Protein AF-A0A5C7WZA9-F1 (afdb_monomer)

pLDDT: mean 71.04, std 23.4, range [26.59, 94.38]

Structure (mmCIF, N/CA/C/O backbone):
data_AF-A0A5C7WZA9-F1
#
_entry.id   AF-A0A5C7WZA9-F1
#
loop_
_atom_site.group_PDB
_atom_site.id
_atom_site.type_symbol
_atom_site.label_atom_id
_atom_site.label_alt_id
_atom_site.label_comp_id
_atom_site.label_asym_id
_atom_site.label_entity_id
_atom_site.label_seq_id
_atom_site.pdbx_PDB_ins_code
_atom_site.Cartn_x
_atom_site.Cartn_y
_atom_site.Cartn_z
_atom_site.occupancy
_atom_site.B_iso_or_equiv
_atom_site.auth_seq_id
_atom_site.auth_comp_id
_atom_site.auth_asym_id
_atom_site.auth_atom_id
_atom_site.pdbx_PDB_model_num
ATOM 1 N N . MET A 1 1 ? -21.121 -7.955 -29.212 1.00 40.84 1 MET A N 1
ATOM 2 C CA . MET A 1 1 ? -19.806 -7.624 -28.624 1.00 40.84 1 MET A CA 1
ATOM 3 C C . MET A 1 1 ? -20.091 -6.905 -27.319 1.00 40.84 1 MET A C 1
ATOM 5 O O . MET A 1 1 ? -20.457 -5.739 -27.348 1.00 40.84 1 MET A O 1
ATOM 9 N N . SER A 1 2 ? -20.108 -7.642 -26.210 1.00 37.69 2 SER A N 1
ATOM 10 C CA . SER A 1 2 ? -20.515 -7.115 -24.904 1.00 37.69 2 SER A CA 1
ATOM 11 C C . SER A 1 2 ? -19.420 -6.199 -24.361 1.00 37.69 2 SER A C 1
ATOM 13 O O . SER A 1 2 ? -18.301 -6.654 -24.142 1.00 37.69 2 SER A O 1
ATOM 15 N N . GLN A 1 3 ? -19.733 -4.911 -24.207 1.00 39.16 3 GLN A N 1
ATOM 16 C CA . GLN A 1 3 ? -18.869 -3.934 -23.548 1.00 39.16 3 GLN A CA 1
ATOM 17 C C . GLN A 1 3 ? -18.838 -4.243 -22.050 1.00 39.16 3 GLN A C 1
ATOM 19 O O . GLN A 1 3 ? -19.883 -4.325 -21.405 1.00 39.16 3 GLN A O 1
ATOM 24 N N . THR A 1 4 ? -17.642 -4.463 -21.514 1.00 40.88 4 THR A N 1
ATOM 25 C CA . THR A 1 4 ? -17.411 -4.586 -20.075 1.00 40.88 4 THR A CA 1
ATOM 26 C C . THR A 1 4 ? -17.524 -3.194 -19.462 1.00 40.88 4 THR A C 1
ATOM 28 O O . THR A 1 4 ? -16.749 -2.309 -19.811 1.00 40.88 4 THR A O 1
ATOM 31 N N . ASP A 1 5 ? -18.513 -3.011 -18.592 1.00 38.75 5 ASP A N 1
ATOM 32 C CA . ASP A 1 5 ? -18.742 -1.791 -17.817 1.00 38.75 5 ASP A CA 1
ATOM 33 C C . ASP A 1 5 ? -17.522 -1.487 -16.918 1.00 38.75 5 ASP A C 1
ATOM 35 O O . ASP A 1 5 ? -17.193 -2.323 -16.066 1.00 38.75 5 ASP A O 1
ATOM 39 N N . PRO A 1 6 ? -16.823 -0.349 -17.110 1.00 46.84 6 PRO A N 1
ATOM 40 C CA . PRO A 1 6 ? -15.656 0.019 -16.309 1.00 46.84 6 PRO A CA 1
ATOM 41 C C . PRO A 1 6 ? -16.005 0.346 -14.850 1.00 46.84 6 PRO A C 1
ATOM 43 O O . PRO A 1 6 ? -15.105 0.330 -14.014 1.00 46.84 6 PRO A O 1
ATOM 46 N N . ASP A 1 7 ? -17.282 0.593 -14.539 1.00 37.50 7 ASP A N 1
ATOM 47 C CA . ASP A 1 7 ? -17.762 0.950 -13.198 1.00 37.50 7 ASP A CA 1
ATOM 48 C C . ASP A 1 7 ? -18.305 -0.266 -12.424 1.00 37.50 7 ASP A C 1
ATOM 50 O O . ASP A 1 7 ? -18.756 -0.169 -11.281 1.00 37.50 7 ASP A O 1
ATOM 54 N N . ARG A 1 8 ? -18.253 -1.467 -13.024 1.00 43.00 8 ARG A N 1
ATOM 55 C CA . ARG A 1 8 ? -18.648 -2.689 -12.323 1.00 43.00 8 ARG A CA 1
ATOM 56 C C . ARG A 1 8 ? -17.628 -2.974 -11.214 1.00 43.00 8 ARG A C 1
ATOM 58 O O . ARG A 1 8 ? -16.478 -3.293 -11.535 1.00 43.00 8 ARG A O 1
ATOM 65 N N . PRO A 1 9 ? -18.025 -2.956 -9.924 1.00 41.62 9 PRO A N 1
ATOM 66 C CA . PRO A 1 9 ? -17.115 -3.284 -8.839 1.00 41.62 9 PRO A CA 1
ATOM 67 C C . PRO A 1 9 ? -16.553 -4.682 -9.083 1.00 41.62 9 PRO A C 1
ATOM 69 O O . PRO A 1 9 ? -17.298 -5.653 -9.275 1.00 41.62 9 PRO A O 1
ATOM 72 N N . ARG A 1 10 ? -15.220 -4.760 -9.146 1.00 54.34 10 ARG A N 1
ATOM 73 C CA . ARG A 1 10 ? -14.502 -6.011 -9.392 1.00 54.34 10 ARG A CA 1
ATOM 74 C C . ARG A 1 10 ? -14.927 -7.046 -8.354 1.00 54.34 10 ARG A C 1
ATOM 76 O O . ARG A 1 10 ? -15.149 -6.677 -7.197 1.00 54.34 10 ARG A O 1
ATOM 83 N N . PRO A 1 11 ? -15.031 -8.335 -8.724 1.00 40.81 11 PRO A N 1
ATOM 84 C CA . PRO A 1 11 ? -15.245 -9.378 -7.739 1.00 40.81 11 PRO A CA 1
ATOM 85 C C . PRO A 1 11 ? -14.040 -9.377 -6.799 1.00 40.81 11 PRO A C 1
ATOM 87 O O . PRO A 1 11 ? -12.969 -9.861 -7.150 1.00 40.81 11 PRO A O 1
ATOM 90 N N . ARG A 1 12 ? -14.212 -8.777 -5.618 1.00 51.59 12 ARG A N 1
ATOM 91 C CA . ARG A 1 12 ? -13.231 -8.838 -4.541 1.00 51.59 12 ARG A CA 1
ATOM 92 C C . ARG A 1 12 ? -13.027 -10.320 -4.261 1.00 51.59 12 ARG A C 1
ATOM 94 O O . ARG A 1 12 ? -14.002 -11.000 -3.923 1.00 51.59 12 ARG A O 1
ATOM 101 N N . THR A 1 13 ? -11.801 -10.823 -4.409 1.00 50.38 13 THR A N 1
ATOM 102 C CA . THR A 1 13 ? -11.386 -12.058 -3.733 1.00 50.38 13 THR A CA 1
ATOM 103 C C . THR A 1 13 ? -11.966 -11.959 -2.332 1.00 50.38 13 THR A C 1
ATOM 105 O O . THR A 1 13 ? -11.737 -10.945 -1.676 1.00 50.38 13 THR A O 1
ATOM 108 N N . GLN A 1 14 ? -12.856 -12.885 -1.951 1.00 51.84 14 GLN A N 1
ATOM 109 C CA . GLN A 1 14 ? -13.650 -12.774 -0.724 1.00 51.84 14 GLN A CA 1
ATOM 110 C C . GLN A 1 14 ? -12.713 -12.802 0.480 1.00 51.84 14 GLN A C 1
ATOM 112 O O . GLN A 1 14 ? -12.472 -13.837 1.095 1.00 51.84 14 GLN A O 1
ATOM 117 N N . LEU A 1 15 ? -12.177 -11.636 0.804 1.00 60.56 15 LEU A N 1
ATOM 118 C CA . LEU A 1 15 ? -11.282 -11.436 1.903 1.00 60.56 15 LEU A CA 1
ATOM 119 C C . LEU A 1 15 ? -12.131 -11.551 3.160 1.00 60.56 15 LEU A C 1
ATOM 121 O O . LEU A 1 15 ? -12.977 -10.696 3.449 1.00 60.56 15 LEU A O 1
ATOM 125 N N . ARG A 1 16 ? -11.959 -12.649 3.894 1.00 67.25 16 ARG A N 1
ATOM 126 C CA . ARG A 1 16 ? -12.575 -12.807 5.210 1.00 67.25 16 ARG A CA 1
ATOM 127 C C . ARG A 1 16 ? -11.756 -11.974 6.190 1.00 67.25 16 ARG A C 1
ATOM 129 O O . ARG A 1 16 ? -10.881 -12.485 6.875 1.00 67.25 16 ARG A O 1
ATOM 136 N N . LEU A 1 17 ? -12.032 -10.675 6.202 1.00 82.81 17 LEU A N 1
ATOM 137 C CA . LEU A 1 17 ? -11.668 -9.796 7.301 1.00 82.81 17 LEU A CA 1
ATOM 138 C C . LEU A 1 17 ? -12.828 -9.804 8.287 1.00 82.81 17 LEU A C 1
ATOM 140 O O . LEU A 1 17 ? -13.957 -9.490 7.897 1.00 82.81 17 LEU A O 1
ATOM 144 N N . HIS A 1 18 ? -12.592 -10.094 9.557 1.00 84.06 18 HIS A N 1
ATOM 145 C CA . HIS A 1 18 ? -13.579 -9.860 10.614 1.00 84.06 18 HIS A CA 1
ATOM 146 C C . HIS A 1 18 ? -12.893 -9.461 11.914 1.00 84.06 18 HIS A C 1
ATOM 148 O O . HIS A 1 18 ? -11.730 -9.779 12.143 1.00 84.06 18 HIS A O 1
ATOM 154 N N . ALA A 1 19 ? -13.620 -8.698 12.726 1.00 89.12 19 ALA A N 1
ATOM 155 C CA . ALA A 1 19 ? -13.122 -8.178 13.986 1.00 89.12 19 ALA A CA 1
ATOM 156 C C . ALA A 1 19 ? -13.607 -9.056 15.143 1.00 89.12 19 ALA A C 1
ATOM 158 O O . ALA A 1 19 ? -14.789 -9.386 15.231 1.00 89.12 19 ALA A O 1
ATOM 159 N N . GLU A 1 20 ? -12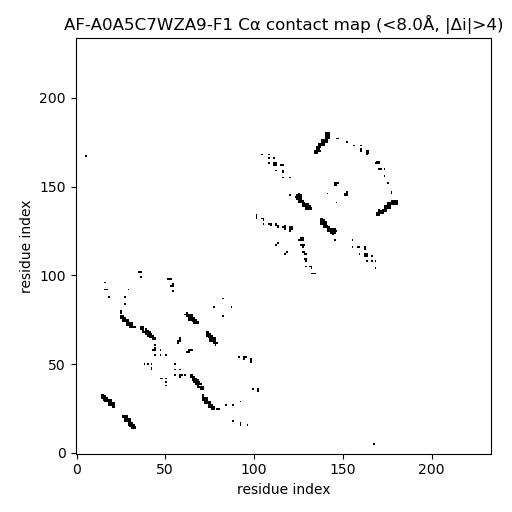.699 -9.393 16.045 1.00 91.69 20 GLU A N 1
ATOM 160 C CA . GLU A 1 20 ? -12.932 -10.182 17.243 1.00 91.69 20 GLU A CA 1
ATOM 161 C C . GLU A 1 20 ? -12.465 -9.389 18.466 1.00 91.69 20 GLU A C 1
ATOM 163 O O . GLU A 1 20 ? -11.425 -8.722 18.450 1.00 91.69 20 GLU A O 1
ATOM 168 N N . ARG A 1 21 ? -13.242 -9.451 19.551 1.00 90.12 21 ARG A N 1
ATOM 169 C CA . ARG A 1 21 ? -12.827 -8.866 20.831 1.00 90.12 21 ARG A CA 1
ATOM 170 C C . ARG A 1 21 ? -11.676 -9.682 21.407 1.00 90.12 21 ARG A C 1
ATOM 172 O O . ARG A 1 21 ? -11.633 -10.900 21.243 1.00 90.12 21 ARG A O 1
ATOM 179 N N . THR A 1 22 ? -10.777 -9.007 22.111 1.00 90.50 22 THR A N 1
ATOM 180 C CA . THR A 1 22 ? -9.721 -9.659 22.888 1.00 90.50 22 THR A CA 1
ATOM 181 C C . THR A 1 22 ? -10.049 -9.610 24.383 1.00 90.50 22 THR A C 1
ATOM 183 O O . THR A 1 22 ? -11.075 -9.054 24.778 1.00 90.50 22 THR A O 1
ATOM 186 N N . ALA A 1 23 ? -9.201 -10.223 25.216 1.00 89.06 23 ALA A N 1
ATOM 187 C CA . ALA A 1 23 ? -9.315 -10.125 26.673 1.00 89.06 23 ALA A CA 1
ATOM 188 C C . ALA A 1 23 ? -9.047 -8.696 27.184 1.00 89.06 23 ALA A C 1
ATOM 190 O O . ALA A 1 23 ? -9.579 -8.306 28.221 1.00 89.06 23 ALA A O 1
ATOM 191 N N . ASP A 1 24 ? -8.250 -7.921 26.446 1.00 88.06 24 ASP A N 1
ATOM 192 C CA . ASP A 1 24 ? -8.018 -6.506 26.704 1.00 88.06 24 ASP A CA 1
ATOM 193 C C . ASP A 1 24 ? -9.120 -5.666 26.022 1.00 88.06 24 ASP A C 1
ATOM 195 O O . ASP A 1 24 ? -9.241 -5.690 24.792 1.00 88.06 24 ASP A O 1
ATOM 199 N N . PRO A 1 25 ? -9.938 -4.907 26.776 1.00 86.44 25 PRO A N 1
ATOM 200 C CA . PRO A 1 25 ? -11.000 -4.083 26.200 1.00 86.44 25 PRO A CA 1
ATOM 201 C C . PRO A 1 25 ? -10.481 -2.958 25.293 1.00 86.44 25 PRO A C 1
ATOM 203 O O . PRO A 1 25 ? -11.234 -2.466 24.446 1.00 86.44 25 PRO A O 1
ATOM 206 N N . ASP A 1 26 ? -9.216 -2.557 25.438 1.00 89.88 26 ASP A N 1
ATOM 207 C CA . ASP A 1 26 ? -8.581 -1.539 24.603 1.00 89.88 26 ASP A CA 1
ATOM 208 C C . ASP A 1 26 ? -7.972 -2.110 23.319 1.00 89.88 26 ASP A C 1
ATOM 210 O O . ASP A 1 26 ? -7.527 -1.341 22.468 1.00 89.88 26 ASP A O 1
ATOM 214 N N . THR A 1 27 ? -8.041 -3.428 23.114 1.00 91.62 27 THR A N 1
ATOM 215 C CA . THR A 1 27 ? -7.469 -4.102 21.948 1.00 91.62 27 THR A CA 1
ATOM 216 C C . THR A 1 27 ? -8.520 -4.912 21.186 1.00 91.62 27 THR A C 1
ATOM 218 O O . THR A 1 27 ? -9.253 -5.730 21.750 1.00 91.62 27 THR A O 1
ATOM 221 N N . ILE A 1 28 ? -8.568 -4.723 19.867 1.00 92.69 28 ILE A N 1
ATOM 222 C CA . ILE A 1 28 ? -9.369 -5.537 18.949 1.00 92.69 28 ILE A CA 1
ATOM 223 C C . ILE A 1 28 ? -8.451 -6.342 18.033 1.00 92.69 28 ILE A C 1
ATOM 225 O O . ILE A 1 28 ? -7.379 -5.878 17.641 1.00 92.69 28 ILE A O 1
ATOM 229 N N . ARG A 1 29 ? -8.881 -7.550 17.672 1.00 92.25 29 ARG A N 1
ATOM 230 C CA . ARG A 1 29 ? -8.170 -8.410 16.729 1.00 92.25 29 ARG A CA 1
ATOM 231 C C . ARG A 1 29 ? -8.928 -8.462 15.414 1.00 92.25 29 ARG A C 1
ATOM 233 O O . ARG A 1 29 ? -10.110 -8.776 15.395 1.00 92.25 29 ARG A O 1
ATOM 240 N N . PHE A 1 30 ? -8.241 -8.202 14.318 1.00 89.31 30 PHE A N 1
ATOM 241 C CA . PHE A 1 30 ? -8.712 -8.473 12.973 1.00 89.31 30 PHE A CA 1
ATOM 242 C C . PHE A 1 30 ? -8.082 -9.774 12.485 1.00 89.31 30 PHE A C 1
ATOM 244 O O . PHE A 1 30 ? -6.860 -9.907 12.477 1.00 89.31 30 PHE A O 1
ATOM 251 N N . VAL A 1 31 ? -8.921 -10.732 12.100 1.00 86.44 31 VAL A N 1
ATOM 252 C CA . VAL A 1 31 ? -8.493 -11.966 11.432 1.00 86.44 31 VAL A CA 1
ATOM 253 C C . VAL A 1 31 ? -8.581 -11.734 9.931 1.00 86.44 31 VAL A C 1
ATOM 255 O O . VAL A 1 31 ? -9.608 -11.251 9.454 1.00 86.44 31 VAL A O 1
ATOM 258 N N . ILE A 1 32 ? -7.505 -12.042 9.211 1.00 80.31 32 ILE A N 1
ATOM 259 C CA . ILE A 1 32 ? -7.328 -11.766 7.784 1.00 80.31 32 ILE A CA 1
ATOM 260 C C . ILE A 1 32 ? -7.106 -13.096 7.087 1.00 80.31 32 ILE A C 1
ATOM 262 O O . ILE A 1 32 ? -5.981 -13.558 6.957 1.00 80.31 32 ILE A O 1
ATOM 266 N N . ALA A 1 33 ? -8.188 -13.731 6.640 1.00 66.88 33 ALA A N 1
ATOM 267 C CA . ALA A 1 33 ? -8.087 -15.002 5.922 1.00 66.88 33 ALA A CA 1
ATOM 268 C C . ALA A 1 33 ? -7.826 -14.759 4.426 1.00 66.88 33 ALA A C 1
ATOM 270 O O . ALA A 1 33 ? -8.625 -15.134 3.563 1.00 66.88 33 ALA A O 1
ATOM 271 N N . ALA A 1 34 ? -6.743 -14.046 4.123 1.00 59.56 34 ALA A N 1
ATOM 272 C CA . ALA A 1 34 ? -6.327 -13.778 2.760 1.00 59.56 34 ALA A CA 1
ATOM 273 C C . ALA A 1 34 ? -4.815 -13.843 2.587 1.00 59.56 34 ALA A C 1
ATOM 275 O O . ALA A 1 34 ? -4.039 -13.311 3.376 1.00 59.56 34 ALA A O 1
ATOM 276 N N . LEU A 1 35 ? -4.444 -14.494 1.489 1.00 49.88 35 LEU A N 1
ATOM 277 C CA . LEU A 1 35 ? -3.083 -14.760 1.056 1.00 49.88 35 LEU A CA 1
ATOM 278 C C . LEU A 1 35 ? -2.314 -13.450 0.815 1.00 49.88 35 LEU A C 1
ATOM 280 O O . LEU A 1 35 ? -2.737 -12.625 0.012 1.00 49.88 35 LEU A O 1
ATOM 284 N N . GLY A 1 36 ? -1.150 -13.303 1.454 1.00 55.16 36 GLY A N 1
ATOM 285 C CA . GLY A 1 36 ? -0.086 -12.391 1.011 1.00 55.16 36 GLY A CA 1
ATOM 286 C C . GLY A 1 36 ? 0.077 -11.067 1.767 1.00 55.16 36 GLY A C 1
ATOM 287 O O . GLY A 1 36 ? 1.101 -10.411 1.580 1.00 55.16 36 GLY A O 1
ATOM 288 N N . TRP A 1 37 ? -0.851 -10.679 2.649 1.00 60.34 37 TRP A N 1
ATOM 289 C CA . TRP A 1 37 ? -0.643 -9.521 3.530 1.00 60.34 37 TRP A CA 1
ATOM 290 C C . TRP A 1 37 ? 0.238 -9.926 4.712 1.00 60.34 37 TRP A C 1
ATOM 292 O O . TRP A 1 37 ? -0.249 -10.509 5.675 1.00 60.34 37 TRP A O 1
ATOM 302 N N . SER A 1 38 ? 1.546 -9.678 4.621 1.00 57.59 38 SER A N 1
ATOM 303 C CA . SER A 1 38 ? 2.472 -10.053 5.697 1.00 57.59 38 SER A CA 1
ATOM 304 C C . SER A 1 38 ? 3.627 -9.065 5.898 1.00 57.59 38 SER A C 1
ATOM 306 O O . SER A 1 38 ? 4.794 -9.464 5.851 1.00 57.59 38 SER A O 1
ATOM 308 N N . PRO A 1 39 ? 3.374 -7.771 6.169 1.00 63.75 39 PRO A N 1
ATOM 309 C CA . PRO A 1 39 ? 4.310 -7.041 7.001 1.00 63.75 39 PRO A CA 1
ATOM 310 C C . PRO A 1 39 ? 4.142 -7.574 8.432 1.00 63.75 39 PRO A C 1
ATOM 312 O O . PRO A 1 39 ? 3.268 -7.136 9.175 1.00 63.75 39 PRO A O 1
ATOM 315 N N . ASP A 1 40 ? 4.947 -8.563 8.821 1.00 78.88 40 ASP A N 1
ATOM 316 C CA . ASP A 1 40 ? 5.058 -8.920 10.235 1.00 78.88 40 ASP A CA 1
ATOM 317 C C . ASP A 1 40 ? 5.755 -7.773 10.958 1.00 78.88 40 ASP A C 1
ATOM 319 O O . ASP A 1 40 ? 6.877 -7.390 10.623 1.00 78.88 40 ASP A O 1
ATOM 323 N N . GLY A 1 41 ? 5.101 -7.214 11.971 1.00 85.81 41 GLY A N 1
ATOM 324 C CA . GLY A 1 41 ? 5.618 -6.000 12.577 1.00 85.81 41 GLY A CA 1
ATOM 325 C C . GLY A 1 41 ? 4.817 -5.514 13.763 1.00 85.81 41 GLY A C 1
ATOM 326 O O . GLY A 1 41 ? 3.739 -6.012 14.087 1.00 85.81 41 GLY A O 1
ATOM 327 N N . ARG A 1 42 ? 5.415 -4.554 14.458 1.00 90.88 42 ARG A N 1
ATOM 328 C CA . ARG A 1 42 ? 4.814 -3.862 15.587 1.00 90.88 42 ARG A CA 1
ATOM 329 C C . ARG A 1 42 ? 5.154 -2.389 15.466 1.00 90.88 42 ARG A C 1
ATOM 331 O O . ARG A 1 42 ? 6.332 -2.047 15.463 1.00 90.88 42 ARG A O 1
ATOM 338 N N . TRP A 1 43 ? 4.128 -1.553 15.463 1.00 93.25 43 TRP A N 1
ATOM 339 C CA . TRP A 1 43 ? 4.250 -0.114 15.279 1.00 93.25 43 TRP A CA 1
ATOM 340 C C . TRP A 1 43 ? 3.518 0.635 16.382 1.00 93.25 43 TRP A C 1
ATOM 342 O O . TRP A 1 43 ? 2.465 0.205 16.870 1.00 93.25 43 TRP A O 1
ATOM 352 N N . THR A 1 44 ? 4.101 1.757 16.781 1.00 92.12 44 THR A N 1
ATOM 353 C CA . THR A 1 44 ? 3.543 2.708 17.749 1.00 92.12 44 THR A CA 1
ATOM 354 C C . THR A 1 44 ? 3.680 4.123 17.183 1.00 92.12 44 THR A C 1
ATOM 356 O O . THR A 1 44 ? 4.408 4.303 16.206 1.00 92.12 44 THR A O 1
ATOM 359 N N . PRO A 1 45 ? 3.017 5.139 17.763 1.00 88.00 45 PRO A N 1
ATOM 360 C CA . PRO A 1 45 ? 3.166 6.520 17.302 1.00 88.00 45 PRO A CA 1
ATOM 361 C C . PRO A 1 45 ? 4.621 7.018 17.306 1.00 88.00 45 PRO A C 1
ATOM 363 O O . PRO A 1 45 ? 4.989 7.841 16.479 1.00 88.00 45 PRO A O 1
ATOM 366 N N . GLU A 1 46 ? 5.463 6.505 18.208 1.00 87.25 46 GLU A N 1
ATOM 367 C CA . GLU A 1 46 ? 6.886 6.859 18.312 1.00 87.25 46 GLU A CA 1
ATOM 368 C C . GLU A 1 46 ? 7.780 6.103 17.317 1.00 87.25 46 GLU A C 1
ATOM 370 O O . GLU A 1 46 ? 8.919 6.503 17.090 1.00 87.25 46 GLU A O 1
ATOM 375 N N . ALA A 1 47 ? 7.286 5.000 16.751 1.00 88.00 47 ALA A N 1
ATOM 376 C CA . ALA A 1 47 ? 8.002 4.166 15.791 1.00 88.00 47 ALA A CA 1
ATOM 377 C C . ALA A 1 47 ? 7.040 3.665 14.692 1.00 88.00 47 ALA A C 1
ATOM 379 O O . ALA A 1 47 ? 6.698 2.475 14.664 1.00 88.00 47 ALA A O 1
ATOM 380 N N . PRO A 1 48 ? 6.563 4.563 13.806 1.00 86.56 48 PRO A N 1
ATOM 381 C CA . PRO A 1 48 ? 5.658 4.206 12.716 1.00 86.56 48 PRO A CA 1
ATOM 382 C C . PRO A 1 48 ? 6.389 3.629 11.492 1.00 86.56 48 PRO A C 1
ATOM 384 O O . PRO A 1 48 ? 5.733 3.194 10.549 1.00 86.56 48 PRO A O 1
ATOM 387 N N . ASP A 1 49 ? 7.725 3.609 11.481 1.00 82.88 49 ASP A N 1
ATOM 388 C CA . ASP A 1 49 ? 8.520 3.196 10.321 1.00 82.88 49 ASP A CA 1
ATOM 389 C C . ASP A 1 49 ? 8.178 1.773 9.848 1.00 82.88 49 ASP A C 1
ATOM 391 O O . ASP A 1 49 ? 8.175 0.805 10.612 1.00 82.88 49 ASP A O 1
ATOM 395 N N . GLY A 1 50 ? 7.882 1.645 8.552 1.00 79.25 50 GLY A N 1
ATOM 396 C CA . GLY A 1 50 ? 7.456 0.386 7.935 1.00 79.25 50 GLY A CA 1
ATOM 397 C C . GLY A 1 50 ? 5.996 0.003 8.202 1.00 79.25 50 GLY A C 1
ATOM 398 O O . GLY A 1 50 ? 5.570 -1.061 7.755 1.00 79.25 50 GLY A O 1
ATOM 399 N N . CYS A 1 51 ? 5.226 0.837 8.909 1.00 84.31 51 CYS A N 1
ATOM 400 C CA . CYS A 1 51 ? 3.785 0.655 9.051 1.00 84.31 51 CYS A CA 1
ATOM 401 C C . CYS A 1 51 ? 3.097 0.970 7.711 1.00 84.31 51 CYS A C 1
ATOM 403 O O . CYS A 1 51 ? 3.431 1.983 7.088 1.00 84.31 51 CYS A O 1
ATOM 405 N N . PRO A 1 52 ? 2.134 0.148 7.254 1.00 82.31 52 PRO A N 1
ATOM 406 C CA . PRO A 1 52 ? 1.395 0.420 6.022 1.00 82.31 52 PRO A CA 1
ATOM 407 C C . PRO A 1 52 ? 0.695 1.788 6.054 1.00 82.31 52 PRO A C 1
ATOM 409 O O . PRO A 1 52 ? 0.200 2.217 7.097 1.00 82.31 52 PRO A O 1
ATOM 412 N N . GLY A 1 53 ? 0.663 2.487 4.919 1.00 81.31 53 GLY A N 1
ATOM 413 C CA . GLY A 1 53 ? 0.506 3.945 4.854 1.00 81.31 53 GLY A CA 1
ATOM 414 C C . GLY A 1 53 ? -0.694 4.505 5.623 1.00 81.31 53 GLY A C 1
ATOM 415 O O . GLY A 1 53 ? -0.534 5.351 6.505 1.00 81.31 53 GLY A O 1
ATOM 416 N N . LYS A 1 54 ? -1.907 4.023 5.342 1.00 87.31 54 LYS A N 1
ATOM 417 C CA . LYS A 1 54 ? -3.123 4.508 6.016 1.00 87.31 54 LYS A CA 1
ATOM 418 C C . LYS A 1 54 ? -3.225 4.023 7.466 1.00 87.31 54 LYS A C 1
ATOM 420 O O . LYS A 1 54 ? -3.888 4.664 8.280 1.00 87.31 54 LYS A O 1
ATOM 425 N N . LEU A 1 55 ? -2.543 2.933 7.826 1.00 88.25 55 LEU A N 1
ATOM 426 C CA . LEU A 1 55 ? -2.424 2.479 9.215 1.00 88.25 55 LEU A CA 1
ATOM 427 C C . LEU A 1 55 ? -1.468 3.368 10.024 1.00 88.25 55 LEU A C 1
ATOM 429 O O . LEU A 1 55 ? -1.779 3.695 11.171 1.00 88.25 55 LEU A O 1
ATOM 433 N N . ALA A 1 56 ? -0.364 3.822 9.425 1.00 89.50 56 ALA A N 1
ATOM 434 C CA . ALA A 1 56 ? 0.550 4.788 10.034 1.00 89.50 56 ALA A CA 1
ATOM 435 C C . ALA A 1 56 ? -0.174 6.102 10.373 1.00 89.50 56 ALA A C 1
ATOM 437 O O . ALA A 1 56 ? -0.071 6.595 11.494 1.00 89.50 56 ALA A O 1
ATOM 438 N N . GLN A 1 57 ? -1.029 6.591 9.470 1.00 90.69 57 GLN A N 1
ATOM 439 C CA . GLN A 1 57 ? -1.844 7.789 9.714 1.00 90.69 57 GLN A CA 1
ATOM 440 C C . GLN A 1 57 ? -2.762 7.646 10.941 1.00 90.69 57 GLN A C 1
ATOM 442 O O . GLN A 1 57 ? -2.965 8.607 11.680 1.0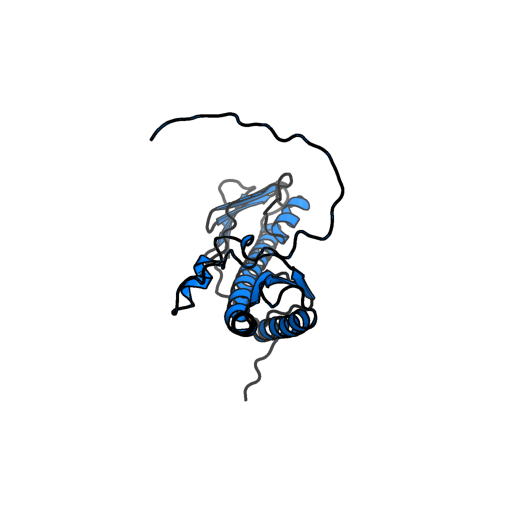0 90.69 57 GLN A O 1
ATOM 447 N N . LEU A 1 58 ? -3.314 6.453 11.203 1.00 91.19 58 LEU A N 1
ATOM 448 C CA . LEU A 1 58 ? -4.144 6.220 12.393 1.00 91.19 58 LEU A CA 1
ATOM 449 C C . LEU A 1 58 ? -3.333 6.263 13.701 1.00 91.19 58 LEU A C 1
ATOM 451 O O . LEU A 1 58 ? -3.884 6.653 14.737 1.00 91.19 58 LEU A O 1
ATOM 455 N N . LEU A 1 59 ? -2.054 5.873 13.661 1.00 91.06 59 LEU A N 1
ATOM 456 C CA . LEU A 1 59 ? -1.121 6.030 14.782 1.00 91.06 59 LEU A CA 1
ATOM 457 C C . LEU A 1 59 ? -0.788 7.512 15.003 1.00 91.06 59 LEU A C 1
ATOM 459 O O . LEU A 1 59 ? -0.922 8.012 16.117 1.00 91.06 59 LEU A O 1
ATOM 463 N N . GLU A 1 60 ? -0.430 8.230 13.938 1.00 90.38 60 GLU A N 1
ATOM 464 C CA . GLU A 1 60 ? -0.062 9.655 13.978 1.00 90.38 60 GLU A CA 1
ATOM 465 C C . GLU A 1 60 ? -1.207 10.550 14.468 1.00 90.38 60 GLU A C 1
ATOM 467 O O . GLU A 1 60 ? -1.000 11.480 15.245 1.00 90.38 60 GLU A O 1
ATOM 472 N N . GLN A 1 61 ? -2.444 10.237 14.073 1.00 89.06 61 GLN A N 1
ATOM 473 C CA . GLN A 1 61 ? -3.647 10.934 14.538 1.00 89.06 61 GLN A CA 1
ATOM 474 C C . GLN A 1 61 ? -3.991 10.636 16.008 1.00 89.06 61 GLN A C 1
ATOM 476 O O . GLN A 1 61 ? -4.966 11.180 16.533 1.00 89.06 61 GLN A O 1
ATOM 481 N N . GLY A 1 62 ? -3.250 9.742 16.673 1.00 88.88 62 GLY A N 1
ATOM 482 C CA . GLY A 1 62 ? -3.522 9.326 18.045 1.00 88.88 62 GLY A CA 1
ATOM 483 C C . GLY A 1 62 ? -4.860 8.600 18.192 1.00 88.88 62 GLY A C 1
ATOM 484 O O . GLY A 1 62 ? -5.508 8.704 19.234 1.00 88.88 62 GLY A O 1
ATOM 485 N N . ARG A 1 63 ? -5.312 7.906 17.138 1.00 90.06 63 ARG A N 1
ATOM 486 C CA . ARG A 1 63 ? -6.510 7.049 17.181 1.00 90.06 63 ARG A CA 1
ATOM 487 C C . ARG A 1 63 ? -6.151 5.645 17.649 1.00 90.06 63 ARG A C 1
ATOM 489 O O . ARG A 1 63 ? -6.911 5.014 18.385 1.00 90.06 63 ARG A O 1
ATOM 496 N N . LEU A 1 64 ? -4.979 5.173 17.237 1.00 91.94 64 LEU A N 1
ATOM 497 C CA . LEU A 1 64 ? -4.398 3.908 17.656 1.00 91.94 64 LEU A CA 1
ATOM 498 C C . LEU A 1 64 ? -3.116 4.163 18.446 1.00 91.94 64 LEU A C 1
ATOM 500 O O . LEU A 1 64 ? -2.263 4.939 18.030 1.00 91.94 64 LEU A O 1
ATOM 504 N N . ALA A 1 65 ? -2.974 3.478 19.577 1.00 92.38 65 ALA A N 1
ATOM 505 C CA . ALA A 1 65 ? -1.742 3.461 20.359 1.00 92.38 65 ALA A CA 1
ATOM 506 C C . ALA A 1 65 ? -0.767 2.398 19.855 1.00 92.38 65 ALA A C 1
ATOM 508 O O . ALA A 1 65 ? 0.418 2.427 20.191 1.00 92.38 65 ALA A O 1
ATOM 509 N N . ARG A 1 66 ? -1.272 1.398 19.124 1.00 93.38 66 ARG A N 1
ATOM 510 C CA . ARG A 1 66 ? -0.466 0.265 18.686 1.00 93.38 66 ARG A CA 1
ATOM 511 C C . ARG A 1 66 ? -1.098 -0.505 17.548 1.00 93.38 66 ARG A C 1
ATOM 513 O O . ARG A 1 66 ? -2.313 -0.702 17.533 1.00 93.38 66 ARG A O 1
ATOM 520 N N . ILE A 1 67 ? -0.237 -1.008 16.673 1.00 92.50 67 ILE A N 1
ATOM 521 C CA . ILE A 1 67 ? -0.570 -1.968 15.627 1.00 92.50 67 ILE A CA 1
ATOM 522 C C . ILE A 1 67 ? 0.429 -3.114 15.717 1.00 92.50 67 ILE A C 1
ATOM 524 O O . ILE A 1 67 ? 1.635 -2.885 15.680 1.00 92.50 67 ILE A O 1
ATOM 528 N N . GLU A 1 68 ? -0.058 -4.341 15.845 1.00 91.25 68 GLU A N 1
ATOM 529 C CA . GLU A 1 68 ? 0.760 -5.552 15.858 1.00 91.25 68 GLU A CA 1
ATOM 530 C C . GLU A 1 68 ? 0.213 -6.547 14.840 1.00 91.25 68 GLU A C 1
ATOM 532 O O . GLU A 1 68 ? -0.902 -7.043 14.987 1.00 91.25 68 GLU A O 1
ATOM 537 N N . VAL A 1 69 ? 1.003 -6.852 13.813 1.00 87.69 69 VAL A N 1
ATOM 538 C CA . VAL A 1 69 ? 0.662 -7.839 12.786 1.00 87.69 69 VAL A CA 1
ATOM 539 C C . VAL A 1 69 ? 1.550 -9.066 12.962 1.00 87.69 69 VAL A C 1
ATOM 541 O O . VAL A 1 69 ? 2.777 -8.966 13.091 1.00 87.69 69 VAL A O 1
ATOM 544 N N . ARG A 1 70 ? 0.897 -10.228 13.039 1.00 83.62 70 ARG A N 1
ATOM 545 C CA . ARG A 1 70 ? 1.516 -11.546 13.189 1.00 83.62 70 ARG A CA 1
ATOM 546 C C . ARG A 1 70 ? 0.775 -12.532 12.297 1.00 83.62 70 ARG A C 1
ATOM 548 O O . ARG A 1 70 ? -0.324 -12.967 12.647 1.00 83.62 70 ARG A O 1
ATOM 555 N N . GLY A 1 71 ? 1.372 -12.876 11.159 1.00 81.00 71 GLY A N 1
ATOM 556 C CA . GLY A 1 71 ? 0.723 -13.702 10.144 1.00 81.00 71 GLY A CA 1
ATOM 557 C C . GLY A 1 71 ? -0.650 -13.138 9.764 1.00 81.00 71 GLY A C 1
ATOM 558 O O . GLY A 1 71 ? -0.795 -11.956 9.480 1.00 81.00 71 GLY A O 1
ATOM 559 N N . GLU A 1 72 ? -1.688 -13.969 9.842 1.00 83.19 72 GLU A N 1
ATOM 560 C CA . GLU A 1 72 ? -3.065 -13.621 9.451 1.00 83.19 72 GLU A CA 1
ATOM 561 C C . GLU A 1 72 ? -3.849 -12.817 10.509 1.00 83.19 72 GLU A C 1
ATOM 563 O O . GLU A 1 72 ? -5.083 -12.777 10.495 1.00 83.19 72 GLU A O 1
ATOM 568 N N . GLN A 1 73 ? -3.165 -12.211 11.481 1.00 85.50 73 GLN A N 1
ATOM 569 C CA . GLN A 1 73 ? -3.807 -11.499 12.585 1.00 85.50 73 GLN A CA 1
ATOM 570 C C . GLN A 1 73 ? -3.210 -10.110 12.781 1.00 85.50 73 GLN A C 1
ATOM 572 O O . GLN A 1 73 ? -2.006 -9.962 12.986 1.00 85.50 73 GLN A O 1
ATOM 577 N N . ALA A 1 74 ? -4.082 -9.103 12.811 1.00 86.50 74 ALA A N 1
ATOM 578 C CA . ALA A 1 74 ? -3.740 -7.741 13.201 1.00 86.50 74 ALA A CA 1
ATOM 579 C C . ALA A 1 74 ? -4.408 -7.388 14.533 1.00 86.50 74 ALA A C 1
ATOM 581 O O . ALA A 1 74 ? -5.632 -7.373 14.643 1.00 86.50 74 ALA A O 1
ATOM 582 N N . HIS A 1 75 ? -3.609 -7.078 15.545 1.00 90.06 75 HIS A N 1
ATOM 583 C CA . HIS A 1 75 ? -4.064 -6.549 16.822 1.00 90.06 75 HIS A CA 1
ATOM 584 C C . HIS A 1 75 ? -3.906 -5.032 16.807 1.00 90.06 75 HIS A C 1
ATOM 586 O O . HIS A 1 75 ? -2.811 -4.511 16.601 1.00 90.06 75 HIS A O 1
ATOM 592 N N . LEU A 1 76 ? -5.010 -4.323 17.013 1.00 90.25 76 LEU A N 1
ATOM 593 C CA . LEU A 1 76 ? -5.036 -2.868 17.074 1.00 90.25 76 LEU A CA 1
ATOM 594 C C . LEU A 1 76 ? -5.426 -2.453 18.486 1.00 90.25 76 LEU A C 1
ATOM 596 O O . LEU A 1 76 ? -6.463 -2.886 18.987 1.00 90.25 76 LEU A O 1
ATOM 600 N N . THR A 1 77 ? -4.621 -1.595 19.103 1.00 89.31 77 THR A N 1
ATOM 601 C CA . THR A 1 77 ? -4.889 -1.036 20.433 1.00 89.31 77 THR A CA 1
ATOM 602 C C . THR A 1 77 ? -5.269 0.431 20.289 1.00 89.31 77 THR A C 1
ATOM 604 O O . THR A 1 77 ? -4.549 1.196 19.644 1.00 89.31 77 THR A O 1
ATOM 607 N N . ARG A 1 78 ? -6.392 0.846 20.879 1.00 89.00 78 ARG A N 1
ATOM 608 C CA . ARG A 1 78 ? -6.867 2.242 20.830 1.00 89.00 78 ARG A CA 1
ATOM 609 C C . ARG A 1 78 ? -6.086 3.143 21.791 1.00 89.00 78 ARG A C 1
ATOM 611 O O . ARG A 1 78 ? -5.590 2.681 22.813 1.00 89.00 78 ARG A O 1
ATOM 618 N N . CYS A 1 79 ? -6.004 4.440 21.488 1.00 81.56 79 CYS A N 1
ATOM 619 C CA . CYS A 1 79 ? -5.304 5.407 22.348 1.00 81.56 79 CYS A CA 1
ATOM 620 C C . CYS A 1 79 ? -6.051 5.770 23.631 1.00 81.56 79 CYS A C 1
ATOM 622 O O . CYS A 1 79 ? -5.412 6.078 24.636 1.00 81.56 79 CYS A O 1
ATOM 624 N N . ARG A 1 80 ? -7.389 5.803 23.601 1.00 77.94 80 ARG A N 1
ATOM 625 C CA . ARG A 1 80 ? -8.194 6.289 24.726 1.00 77.94 80 ARG A CA 1
ATOM 626 C C . ARG A 1 80 ? -9.289 5.293 25.110 1.00 77.94 80 ARG A C 1
ATOM 628 O O . ARG A 1 80 ? -10.051 4.880 24.236 1.00 77.94 80 ARG A O 1
ATOM 635 N N . PRO A 1 81 ? -9.483 5.018 26.412 1.00 65.06 81 PRO A N 1
ATOM 636 C CA . PRO A 1 81 ? -10.584 4.183 26.904 1.00 65.06 81 PRO A CA 1
ATOM 637 C C . PRO A 1 81 ? -11.996 4.687 26.529 1.00 65.06 81 PRO A C 1
ATOM 639 O O . PRO A 1 81 ? -12.958 3.921 26.582 1.00 65.06 81 PRO A O 1
ATOM 642 N N . GLY A 1 82 ? -12.129 5.958 26.117 1.00 63.97 82 GLY A N 1
ATOM 643 C CA . GLY A 1 82 ? -13.379 6.577 25.654 1.00 63.97 82 GLY A CA 1
ATOM 644 C C . GLY A 1 82 ? -13.680 6.438 24.154 1.00 63.97 82 GLY A C 1
ATOM 645 O O . GLY A 1 82 ? -14.833 6.611 23.761 1.00 63.97 82 GLY A O 1
ATOM 646 N N . ASP A 1 83 ? -12.696 6.087 23.318 1.00 72.94 83 ASP A N 1
ATOM 647 C CA . ASP A 1 83 ? -12.917 5.875 21.882 1.00 72.94 83 ASP A CA 1
ATOM 648 C C . ASP A 1 83 ? -13.567 4.514 21.662 1.00 72.94 83 ASP A C 1
ATOM 650 O O . ASP A 1 83 ? -12.950 3.472 21.864 1.00 72.94 83 ASP A O 1
ATOM 654 N N . GLN A 1 84 ? -14.835 4.479 21.269 1.00 83.19 84 GLN A N 1
ATOM 655 C CA . GLN A 1 84 ? -15.544 3.208 21.160 1.00 83.19 84 GLN A CA 1
ATOM 656 C C . GLN A 1 84 ? -15.091 2.421 19.927 1.00 83.19 84 GLN A C 1
ATOM 658 O O . GLN A 1 84 ? -15.167 2.905 18.795 1.00 83.19 84 GLN A O 1
ATOM 663 N N . TRP A 1 85 ? -14.731 1.150 20.132 1.00 89.00 85 TRP A N 1
ATOM 664 C CA . TRP A 1 85 ? -14.461 0.214 19.035 1.00 89.00 85 TRP A CA 1
ATOM 665 C C . TRP A 1 85 ? -15.620 0.108 18.041 1.00 89.00 85 TRP A C 1
ATOM 667 O O . TRP A 1 85 ? -15.378 -0.135 16.866 1.00 89.00 85 TRP A O 1
ATOM 677 N N . ALA A 1 86 ? -16.860 0.359 18.474 1.00 86.44 86 ALA A N 1
ATOM 678 C CA . ALA A 1 86 ? -18.023 0.427 17.590 1.00 86.44 86 ALA A CA 1
ATOM 679 C C . ALA A 1 86 ? -17.851 1.444 16.442 1.00 86.44 86 ALA A C 1
ATOM 681 O O . ALA A 1 86 ? -18.308 1.190 15.332 1.00 86.44 86 ALA A O 1
ATOM 682 N N . THR A 1 87 ? -17.150 2.553 16.690 1.00 88.06 87 THR A N 1
ATOM 683 C CA . THR A 1 87 ? -16.890 3.606 15.697 1.00 88.06 87 THR A CA 1
ATOM 684 C C . THR A 1 87 ? -15.529 3.432 15.026 1.00 88.06 87 THR A C 1
ATOM 686 O O . THR A 1 87 ? -15.384 3.686 13.832 1.00 88.06 87 THR A O 1
ATOM 689 N N . LEU A 1 88 ? -14.515 2.990 15.776 1.00 89.25 88 LEU A N 1
ATOM 690 C CA . LEU A 1 88 ? -13.147 2.875 15.266 1.00 89.25 88 LEU A CA 1
ATOM 691 C C . LEU A 1 88 ? -12.932 1.620 14.407 1.00 89.25 88 LEU A C 1
ATOM 693 O O . LEU A 1 88 ? -12.266 1.698 13.378 1.00 89.25 88 LEU A O 1
ATOM 697 N N . ALA A 1 89 ? -13.529 0.481 14.773 1.00 89.69 89 ALA A N 1
ATOM 698 C CA . ALA A 1 89 ? -13.325 -0.782 14.064 1.00 89.69 89 ALA A CA 1
ATOM 699 C C . ALA A 1 89 ? -13.791 -0.748 12.595 1.00 89.69 89 ALA A C 1
ATOM 701 O O . ALA A 1 89 ? -13.056 -1.268 11.759 1.00 89.69 89 ALA A O 1
ATOM 702 N N . PRO A 1 90 ? -14.931 -0.126 12.223 1.00 90.62 90 PRO A N 1
ATOM 703 C CA . PRO A 1 90 ? -15.296 0.043 10.815 1.00 90.62 90 PRO A CA 1
ATOM 704 C C . PRO A 1 90 ? -14.258 0.834 10.011 1.00 90.62 90 PRO A C 1
ATOM 706 O O . PRO A 1 90 ? -13.963 0.468 8.880 1.00 90.62 90 PRO A O 1
ATOM 709 N N . VAL A 1 91 ? -13.656 1.871 10.604 1.00 90.88 91 VAL A N 1
ATOM 710 C CA . VAL A 1 91 ? -12.609 2.659 9.936 1.00 90.88 91 VAL A CA 1
ATOM 711 C C . VAL A 1 91 ? -11.339 1.833 9.758 1.00 90.88 91 VAL A C 1
ATOM 713 O O . VAL A 1 91 ? -10.819 1.754 8.649 1.00 90.88 91 VAL A O 1
ATOM 716 N N . CYS A 1 92 ? -10.873 1.164 10.817 1.00 90.69 92 CYS A N 1
ATOM 717 C CA . CYS A 1 92 ? -9.722 0.266 10.734 1.00 90.69 92 CYS A CA 1
ATOM 718 C C . CYS A 1 92 ? -9.950 -0.847 9.708 1.00 90.69 92 CYS A C 1
ATOM 720 O O . CYS A 1 92 ? -9.046 -1.171 8.950 1.00 90.69 92 CYS A O 1
ATOM 722 N N . ARG A 1 93 ? -11.169 -1.397 9.645 1.00 89.62 93 ARG A N 1
ATOM 723 C CA . ARG A 1 93 ? -11.552 -2.400 8.651 1.00 89.62 93 ARG A CA 1
ATOM 724 C C . ARG A 1 93 ? -11.354 -1.874 7.233 1.00 89.62 93 ARG A C 1
ATOM 726 O O . ARG A 1 93 ? -10.717 -2.553 6.440 1.00 89.62 93 ARG A O 1
ATOM 733 N N . THR A 1 94 ? -11.912 -0.706 6.919 1.00 89.50 94 THR A N 1
ATOM 734 C CA . THR A 1 94 ? -11.782 -0.091 5.591 1.00 89.50 94 THR A CA 1
ATOM 735 C C . THR A 1 94 ? -10.319 0.136 5.240 1.00 89.50 94 THR A C 1
ATOM 737 O O . THR A 1 94 ? -9.885 -0.299 4.182 1.00 89.50 94 THR A O 1
ATOM 740 N N . VAL A 1 95 ? -9.547 0.709 6.164 1.00 89.62 95 VAL A N 1
ATOM 741 C CA . VAL A 1 95 ? -8.113 0.943 5.969 1.00 89.62 95 VAL A CA 1
ATOM 742 C C . VAL A 1 95 ? -7.356 -0.363 5.704 1.00 89.62 95 VAL A C 1
ATOM 744 O O . VAL A 1 95 ? -6.599 -0.434 4.746 1.00 89.62 95 VAL A O 1
ATOM 747 N N . ILE A 1 96 ? -7.586 -1.420 6.492 1.00 86.94 96 ILE A N 1
ATOM 748 C CA . ILE A 1 96 ? -6.944 -2.728 6.271 1.00 86.94 96 ILE A CA 1
ATOM 749 C C . ILE A 1 96 ? -7.313 -3.290 4.895 1.00 86.94 96 ILE A C 1
ATOM 751 O O . ILE A 1 96 ? -6.448 -3.806 4.198 1.00 86.94 96 ILE A O 1
ATOM 755 N N . LEU A 1 97 ? -8.585 -3.200 4.494 1.00 84.50 97 LEU A N 1
ATOM 756 C CA . LEU A 1 97 ? -9.022 -3.671 3.178 1.00 84.50 97 LEU A CA 1
ATOM 757 C C . LEU A 1 97 ? -8.327 -2.916 2.044 1.00 84.50 97 LEU A C 1
ATOM 759 O O . LEU A 1 97 ? -7.891 -3.549 1.094 1.00 84.50 97 LEU A O 1
ATOM 763 N N . GLU A 1 98 ? -8.210 -1.595 2.156 1.00 84.19 98 GLU A N 1
ATOM 764 C CA . GLU A 1 98 ? -7.528 -0.766 1.160 1.00 84.19 98 GLU A CA 1
ATOM 765 C C . GLU A 1 98 ? -6.034 -1.100 1.064 1.00 84.19 98 GLU A C 1
ATOM 767 O O . GLU A 1 98 ? -5.509 -1.223 -0.037 1.00 84.19 98 GLU A O 1
ATOM 772 N N . GLU A 1 99 ? -5.356 -1.314 2.195 1.00 84.06 99 GLU A N 1
ATOM 773 C CA . GLU A 1 99 ? -3.945 -1.727 2.204 1.00 84.06 99 GLU A CA 1
ATOM 774 C C . GLU A 1 99 ? -3.750 -3.117 1.579 1.00 84.06 99 GLU A C 1
ATOM 776 O O . GLU A 1 99 ? -2.766 -3.355 0.881 1.00 84.06 99 GLU A O 1
ATOM 781 N N . ILE A 1 100 ? -4.684 -4.048 1.796 1.00 81.06 100 ILE A N 1
ATOM 782 C CA . ILE A 1 100 ? -4.612 -5.370 1.166 1.00 81.06 100 ILE A CA 1
ATOM 783 C C . ILE A 1 100 ? -4.880 -5.281 -0.339 1.00 81.06 100 ILE A C 1
ATOM 785 O O . ILE A 1 100 ? -4.136 -5.877 -1.118 1.00 81.06 100 ILE A O 1
ATOM 789 N N . ASP A 1 101 ? -5.905 -4.529 -0.748 1.00 81.00 101 ASP A N 1
ATOM 790 C CA . ASP A 1 101 ? -6.225 -4.319 -2.162 1.00 81.00 101 ASP A CA 1
ATOM 791 C C . ASP A 1 101 ? -5.014 -3.693 -2.892 1.00 81.00 101 ASP A C 1
ATOM 793 O O . ASP A 1 101 ? -4.655 -4.142 -3.979 1.00 81.00 101 ASP A O 1
ATOM 797 N N . ALA A 1 102 ? -4.306 -2.743 -2.265 1.00 80.75 102 ALA A N 1
ATOM 798 C CA . ALA A 1 102 ? -3.093 -2.138 -2.823 1.00 80.75 102 ALA A CA 1
ATOM 799 C C . ALA A 1 102 ? -1.937 -3.144 -3.005 1.00 80.75 102 ALA A C 1
ATOM 801 O O . ALA A 1 102 ? -1.222 -3.102 -4.011 1.00 80.75 102 ALA A O 1
ATOM 802 N N . VAL A 1 103 ? -1.748 -4.073 -2.058 1.00 79.69 103 VAL A N 1
ATOM 803 C CA . VAL A 1 103 ? -0.743 -5.145 -2.177 1.00 79.69 103 VAL A CA 1
ATOM 804 C C . VAL A 1 103 ? -1.086 -6.099 -3.326 1.00 79.69 103 VAL A C 1
ATOM 806 O O . VAL A 1 103 ? -0.194 -6.469 -4.098 1.00 79.69 103 VAL A O 1
ATOM 809 N N . ASP A 1 104 ? -2.360 -6.473 -3.465 1.00 81.62 104 ASP A N 1
ATOM 810 C CA . ASP A 1 104 ? -2.830 -7.332 -4.558 1.00 81.62 104 ASP A CA 1
ATOM 811 C C . ASP A 1 104 ? -2.665 -6.640 -5.921 1.00 81.62 104 ASP A C 1
ATOM 813 O O . ASP A 1 104 ? -2.095 -7.214 -6.855 1.00 81.62 104 ASP A O 1
ATOM 817 N N . ASP A 1 105 ? -3.052 -5.365 -6.023 1.00 85.44 105 ASP A N 1
ATOM 818 C CA . ASP A 1 105 ? -2.883 -4.578 -7.244 1.00 85.44 105 ASP A CA 1
ATOM 819 C C . ASP A 1 105 ? -1.404 -4.413 -7.620 1.00 85.44 105 ASP A C 1
ATOM 821 O O . ASP A 1 105 ? -1.063 -4.551 -8.795 1.00 85.44 105 ASP A O 1
ATOM 825 N N . LEU A 1 106 ? -0.491 -4.220 -6.660 1.00 86.00 106 LEU A N 1
ATOM 826 C CA . LEU A 1 106 ? 0.950 -4.179 -6.932 1.00 86.00 106 LEU A CA 1
ATOM 827 C C . LEU A 1 106 ? 1.472 -5.518 -7.477 1.00 86.00 106 LEU A C 1
ATOM 829 O O . LEU A 1 106 ? 2.233 -5.542 -8.451 1.00 86.00 106 LEU A O 1
ATOM 833 N N . ALA A 1 107 ? 1.078 -6.640 -6.870 1.00 84.38 107 ALA A N 1
ATOM 834 C CA . ALA A 1 107 ? 1.471 -7.971 -7.333 1.00 84.38 107 ALA A CA 1
ATOM 835 C C . ALA A 1 107 ? 0.938 -8.244 -8.749 1.00 84.38 107 ALA A C 1
ATOM 837 O O . ALA A 1 107 ? 1.664 -8.719 -9.630 1.00 84.38 107 ALA A O 1
ATOM 838 N N . ARG A 1 108 ? -0.319 -7.878 -9.000 1.00 86.56 108 ARG A N 1
ATOM 839 C CA . ARG A 1 108 ? -0.960 -7.987 -10.308 1.00 86.56 108 ARG A CA 1
ATOM 840 C C . ARG A 1 108 ? -0.297 -7.090 -11.352 1.00 86.56 108 ARG A C 1
ATOM 842 O O . ARG A 1 108 ? -0.004 -7.564 -12.450 1.00 86.56 108 ARG A O 1
ATOM 849 N N . ALA A 1 109 ? -0.018 -5.836 -11.011 1.00 90.88 109 ALA A N 1
ATOM 850 C CA . ALA A 1 109 ? 0.673 -4.874 -11.861 1.00 90.88 109 ALA A CA 1
ATOM 851 C C . ALA A 1 109 ? 2.044 -5.404 -12.296 1.00 90.88 109 ALA A C 1
ATOM 853 O O . ALA A 1 109 ? 2.340 -5.436 -13.492 1.00 90.88 109 ALA A O 1
ATOM 854 N N . ARG A 1 110 ? 2.849 -5.893 -11.342 1.00 92.31 110 ARG A N 1
ATOM 855 C CA . ARG A 1 110 ? 4.155 -6.517 -11.613 1.00 92.31 110 ARG A CA 1
ATOM 856 C C . ARG A 1 110 ? 4.030 -7.675 -12.598 1.00 92.31 110 ARG A C 1
ATOM 858 O O . ARG A 1 110 ? 4.754 -7.703 -13.588 1.00 92.31 110 ARG A O 1
ATOM 865 N N . ASN A 1 111 ? 3.081 -8.580 -12.371 1.00 90.25 111 ASN A N 1
ATOM 866 C CA . ASN A 1 111 ? 2.868 -9.742 -13.233 1.00 90.25 111 ASN A CA 1
ATOM 867 C C . ASN A 1 111 ? 2.458 -9.366 -14.662 1.00 90.25 111 ASN A C 1
ATOM 869 O O . ASN A 1 111 ? 2.954 -9.958 -15.621 1.00 90.25 111 ASN A O 1
ATOM 873 N N . ILE A 1 112 ? 1.548 -8.402 -14.817 1.00 92.94 112 ILE A N 1
ATOM 874 C CA . ILE A 1 112 ? 1.058 -7.981 -16.134 1.00 92.94 112 ILE A CA 1
ATOM 875 C C . ILE A 1 112 ? 2.173 -7.284 -16.905 1.00 92.94 112 ILE A C 1
ATOM 877 O O . ILE A 1 112 ? 2.449 -7.674 -18.037 1.00 92.94 112 ILE A O 1
ATOM 881 N N . VAL A 1 113 ? 2.843 -6.311 -16.284 1.00 93.56 113 VAL A N 1
ATOM 882 C CA . VAL A 1 113 ? 3.920 -5.551 -16.928 1.00 93.56 113 VAL A CA 1
ATOM 883 C C . VAL A 1 113 ? 5.110 -6.444 -17.267 1.00 93.56 113 VAL A C 1
ATOM 885 O O . VAL A 1 113 ? 5.648 -6.327 -18.365 1.00 93.56 113 VAL A O 1
ATOM 888 N N . ALA A 1 114 ? 5.489 -7.379 -16.390 1.00 90.31 114 ALA A N 1
ATOM 889 C CA . ALA A 1 114 ? 6.581 -8.313 -16.663 1.00 90.31 114 ALA A CA 1
ATOM 890 C C . ALA A 1 114 ? 6.338 -9.139 -17.939 1.00 90.31 114 ALA A C 1
ATOM 892 O O . ALA A 1 114 ? 7.253 -9.287 -18.738 1.00 90.31 114 ALA A O 1
ATOM 893 N N . ARG A 1 115 ? 5.101 -9.605 -18.160 1.00 89.94 115 ARG A N 1
ATOM 894 C CA . ARG A 1 115 ? 4.689 -10.463 -19.293 1.00 89.94 115 ARG A CA 1
ATOM 895 C C . ARG A 1 115 ? 4.310 -9.712 -20.574 1.00 89.94 115 ARG A C 1
ATOM 897 O O . ARG A 1 115 ? 3.708 -10.285 -21.476 1.00 89.94 115 ARG A O 1
ATOM 904 N N . SER A 1 116 ? 4.531 -8.405 -20.618 1.00 92.44 116 SER A N 1
ATOM 905 C CA . SER A 1 116 ? 4.123 -7.564 -21.746 1.00 92.44 116 SER A CA 1
ATOM 906 C C . SER A 1 116 ? 5.230 -6.573 -22.075 1.00 92.44 116 SER A C 1
ATOM 908 O O . SER A 1 116 ? 6.205 -6.937 -22.730 1.00 92.44 116 SER A O 1
ATOM 910 N N . THR A 1 117 ? 5.139 -5.343 -21.574 1.00 93.00 117 THR A N 1
ATOM 911 C CA . THR A 1 117 ? 6.169 -4.318 -21.769 1.00 93.00 117 THR A CA 1
ATOM 912 C C . THR A 1 117 ? 7.556 -4.783 -21.283 1.00 93.00 117 THR A C 1
ATOM 914 O O . THR A 1 117 ? 8.570 -4.456 -21.901 1.00 93.00 117 THR A O 1
ATOM 917 N N . GLY A 1 118 ? 7.616 -5.592 -20.221 1.00 90.00 118 GLY A N 1
ATOM 918 C CA . GLY A 1 118 ? 8.844 -6.198 -19.701 1.00 90.00 118 GLY A CA 1
ATOM 919 C C . GLY A 1 118 ? 9.524 -7.163 -20.680 1.00 90.00 118 GLY A C 1
ATOM 920 O O . GLY A 1 118 ? 10.722 -7.033 -20.913 1.00 90.00 118 GLY A O 1
ATOM 921 N N . GLU A 1 119 ? 8.781 -8.075 -21.314 1.00 90.88 119 GLU A N 1
ATOM 922 C CA . GLU A 1 119 ? 9.321 -8.996 -22.334 1.00 90.88 119 GLU A CA 1
ATOM 923 C C . GLU A 1 119 ? 9.872 -8.252 -23.559 1.00 90.88 119 GLU A C 1
ATOM 925 O O . GLU A 1 119 ? 10.914 -8.624 -24.111 1.00 90.88 119 GLU A O 1
ATOM 930 N N . VAL A 1 120 ? 9.218 -7.155 -23.956 1.00 90.25 120 VAL A N 1
ATOM 931 C CA . VAL A 1 120 ? 9.718 -6.278 -25.024 1.00 90.25 120 VAL A CA 1
ATOM 932 C C . VAL A 1 120 ? 11.042 -5.636 -24.607 1.00 90.25 120 VAL A C 1
ATOM 934 O O . VAL A 1 120 ? 12.012 -5.705 -25.358 1.00 90.25 120 VAL A O 1
ATOM 937 N N . ALA A 1 121 ? 11.124 -5.061 -23.402 1.00 90.00 121 ALA A N 1
ATOM 938 C CA . ALA A 1 121 ? 12.364 -4.469 -22.892 1.00 90.00 121 ALA A CA 1
ATOM 939 C C . ALA A 1 121 ? 13.522 -5.487 -22.856 1.00 90.00 121 ALA A C 1
ATOM 941 O O . ALA A 1 121 ? 14.622 -5.180 -23.324 1.00 90.00 121 ALA A O 1
ATOM 942 N N . LEU A 1 122 ? 13.246 -6.712 -22.394 1.00 89.75 122 LEU A N 1
ATOM 943 C CA . LEU A 1 122 ? 14.206 -7.822 -22.356 1.00 89.75 122 LEU A CA 1
ATOM 944 C C . LEU A 1 122 ? 14.716 -8.201 -23.747 1.00 89.75 122 LEU A C 1
ATOM 946 O O . LEU A 1 122 ? 15.923 -8.341 -23.946 1.00 89.75 122 LEU A O 1
ATOM 950 N N . SER A 1 123 ? 13.823 -8.284 -24.733 1.00 90.25 123 SER A N 1
ATOM 951 C CA . SER A 1 123 ? 14.182 -8.591 -26.127 1.00 90.25 123 SER A CA 1
ATOM 952 C C . SER A 1 123 ? 15.122 -7.549 -26.749 1.00 90.25 123 SER A C 1
ATOM 954 O O . SER A 1 123 ? 15.852 -7.847 -27.694 1.00 90.25 123 SER A O 1
ATOM 956 N N . HIS A 1 124 ? 15.137 -6.331 -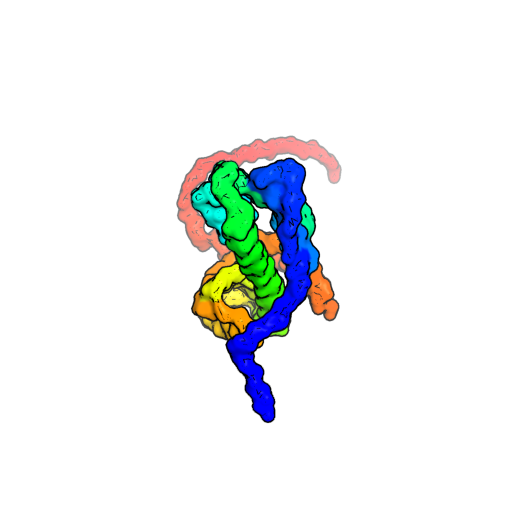26.204 1.00 87.31 124 HIS A N 1
ATOM 957 C CA . HIS A 1 124 ? 16.019 -5.240 -26.614 1.00 87.31 124 HIS A CA 1
ATOM 958 C C . HIS A 1 124 ? 17.252 -5.064 -25.705 1.00 87.31 124 HIS A C 1
ATOM 960 O O . HIS A 1 124 ? 17.986 -4.086 -25.856 1.00 87.31 124 HIS A O 1
ATOM 966 N N . GLY A 1 125 ? 17.517 -6.005 -24.790 1.00 86.69 125 GLY A N 1
ATOM 967 C CA . GLY A 1 125 ? 18.703 -5.995 -23.927 1.00 86.69 125 GLY A CA 1
ATOM 968 C C . GLY A 1 125 ? 18.632 -5.005 -22.761 1.00 86.69 125 GLY A C 1
ATOM 969 O O . GLY A 1 125 ? 19.667 -4.549 -22.268 1.00 86.69 125 GLY A O 1
ATOM 970 N N . GLY A 1 126 ? 17.428 -4.625 -22.339 1.00 89.56 126 GLY A N 1
ATOM 971 C CA . GLY A 1 126 ? 17.195 -3.902 -21.092 1.00 89.56 126 GLY A CA 1
ATOM 972 C C . GLY A 1 126 ? 16.177 -4.616 -20.218 1.00 89.56 126 GLY A C 1
ATOM 973 O O . GLY A 1 126 ? 15.804 -5.754 -20.477 1.00 89.56 126 GLY A O 1
ATOM 974 N N . GLY A 1 127 ? 15.711 -3.934 -19.187 1.00 88.94 127 GLY A N 1
ATOM 975 C CA . GLY A 1 127 ? 14.784 -4.505 -18.224 1.00 88.94 127 GLY A CA 1
ATOM 976 C C . GLY A 1 127 ? 13.924 -3.432 -17.593 1.00 88.94 127 GLY A C 1
ATOM 977 O O . GLY A 1 127 ? 14.255 -2.240 -17.589 1.00 88.94 127 GLY A O 1
ATOM 978 N N . LEU A 1 128 ? 12.770 -3.871 -17.100 1.00 89.19 128 LEU A N 1
ATOM 979 C CA . LEU A 1 128 ? 11.756 -3.008 -16.525 1.00 89.19 128 LEU A CA 1
ATOM 980 C C . LEU A 1 128 ? 11.019 -3.743 -15.405 1.00 89.19 128 LEU A C 1
ATOM 982 O O . LEU A 1 128 ? 10.518 -4.848 -15.608 1.00 89.19 128 LEU A O 1
ATOM 986 N N . ARG A 1 129 ? 10.905 -3.110 -14.234 1.00 87.81 129 ARG A N 1
ATOM 987 C CA . ARG A 1 129 ? 10.111 -3.628 -13.108 1.00 87.81 129 ARG A CA 1
ATOM 988 C C . ARG A 1 129 ? 9.319 -2.530 -12.416 1.00 87.81 129 ARG A C 1
ATOM 990 O O . ARG A 1 129 ? 9.814 -1.416 -12.254 1.00 87.81 129 ARG A O 1
ATOM 997 N N . ILE A 1 130 ? 8.134 -2.870 -11.917 1.00 91.44 130 ILE A N 1
ATOM 998 C CA . ILE A 1 130 ? 7.394 -2.003 -10.994 1.00 91.44 130 ILE A CA 1
ATOM 999 C C . ILE A 1 130 ? 7.988 -2.142 -9.590 1.00 91.44 130 ILE A C 1
ATOM 1001 O O . ILE A 1 130 ? 8.005 -3.229 -9.007 1.00 91.44 130 ILE A O 1
ATOM 1005 N N . VAL A 1 131 ? 8.458 -1.020 -9.050 1.00 89.69 131 VAL A N 1
ATOM 1006 C CA . VAL A 1 131 ? 9.027 -0.913 -7.703 1.00 89.69 131 VAL A CA 1
ATOM 1007 C C . VAL A 1 131 ? 7.917 -0.683 -6.688 1.00 89.69 131 VAL A C 1
ATOM 1009 O O . VAL A 1 131 ? 7.804 -1.449 -5.733 1.00 89.69 131 VAL A O 1
ATOM 1012 N N . SER A 1 132 ? 7.069 0.310 -6.940 1.00 85.56 132 SER A N 1
ATOM 1013 C CA . SER A 1 132 ? 5.952 0.691 -6.082 1.00 85.56 132 SER A CA 1
ATOM 1014 C C . SER A 1 132 ? 4.738 1.081 -6.922 1.00 85.56 132 SER A C 1
ATOM 1016 O O . SER A 1 132 ? 4.855 1.442 -8.098 1.00 85.56 132 SER A O 1
ATOM 1018 N N . LEU A 1 133 ? 3.572 0.970 -6.298 1.00 87.69 133 LEU A N 1
ATOM 1019 C CA . LEU A 1 133 ? 2.287 1.382 -6.835 1.00 87.69 133 LEU A CA 1
ATOM 1020 C C . LEU A 1 133 ? 1.547 2.104 -5.711 1.00 87.69 133 LEU A C 1
ATOM 1022 O O . LEU A 1 133 ? 1.454 1.578 -4.602 1.00 87.69 133 LEU A O 1
ATOM 1026 N N . THR A 1 134 ? 1.073 3.306 -5.999 1.00 83.50 134 THR A N 1
ATOM 1027 C CA . THR A 1 134 ? 0.170 4.089 -5.157 1.00 83.50 134 THR A CA 1
ATOM 1028 C C . THR A 1 134 ? -1.133 4.319 -5.915 1.00 83.50 134 THR A C 1
ATOM 1030 O O . THR A 1 134 ? -1.253 3.945 -7.083 1.00 83.50 134 THR A O 1
ATOM 1033 N N . ASP A 1 135 ? -2.100 4.956 -5.255 1.00 76.12 135 ASP A N 1
ATOM 1034 C CA . ASP A 1 135 ? -3.418 5.242 -5.831 1.00 76.12 135 ASP A CA 1
ATOM 1035 C C . ASP A 1 135 ? -3.345 6.054 -7.145 1.00 76.12 135 ASP A C 1
ATOM 1037 O O . ASP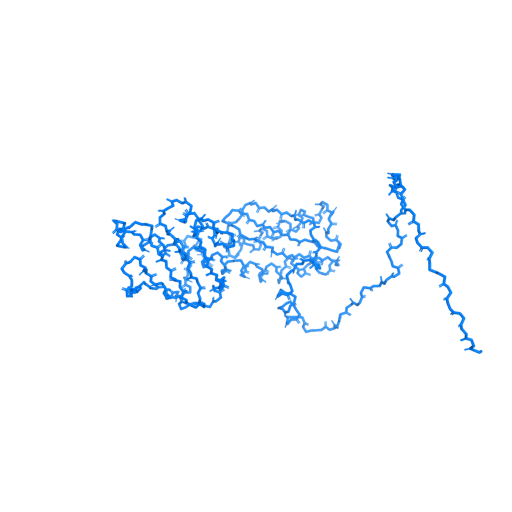 A 1 135 ? -4.222 5.928 -7.990 1.00 76.12 135 ASP A O 1
ATOM 1041 N N . ASP A 1 136 ? -2.312 6.881 -7.344 1.00 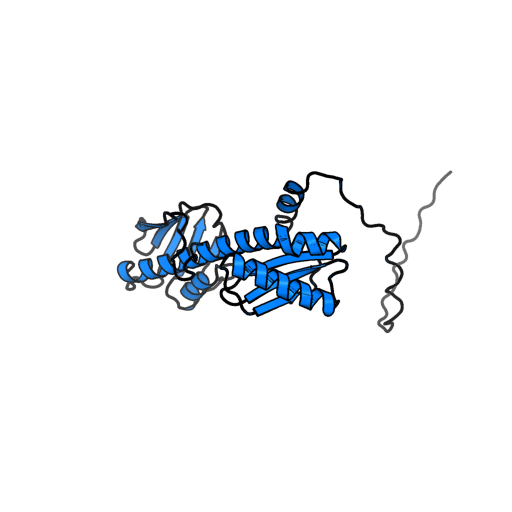84.81 136 ASP A N 1
ATOM 1042 C CA . ASP A 1 136 ? -2.185 7.791 -8.492 1.00 84.81 136 ASP A CA 1
ATOM 1043 C C . ASP A 1 136 ? -0.882 7.640 -9.296 1.00 84.81 136 ASP A C 1
ATOM 1045 O O . ASP A 1 136 ? -0.793 8.122 -10.438 1.00 84.81 136 ASP A O 1
ATOM 1049 N N . ALA A 1 137 ? 0.118 6.966 -8.725 1.00 88.56 137 ALA A N 1
ATOM 1050 C CA . ALA A 1 137 ? 1.455 6.881 -9.273 1.00 88.56 137 ALA A CA 1
ATOM 1051 C C . ALA A 1 137 ? 2.001 5.454 -9.278 1.00 88.56 137 ALA A C 1
ATOM 1053 O O . ALA A 1 137 ? 1.794 4.643 -8.380 1.00 88.56 137 ALA A O 1
ATOM 1054 N N . VAL A 1 138 ? 2.787 5.160 -10.303 1.00 91.56 138 VAL A N 1
ATOM 1055 C CA . VAL A 1 138 ? 3.590 3.946 -10.384 1.00 91.56 138 VAL A CA 1
ATOM 1056 C C . VAL A 1 138 ? 5.060 4.339 -10.478 1.00 91.56 138 VAL A C 1
ATOM 1058 O O . VAL A 1 138 ? 5.427 5.264 -11.208 1.00 91.56 138 VAL A O 1
ATOM 1061 N N . GLN A 1 139 ? 5.919 3.641 -9.739 1.00 91.00 139 GLN A N 1
ATOM 1062 C CA . GLN A 1 139 ? 7.364 3.790 -9.854 1.00 91.00 139 GLN A CA 1
ATOM 1063 C C . GLN A 1 139 ? 7.950 2.576 -10.554 1.00 91.00 139 GLN A C 1
ATOM 1065 O O . GLN A 1 139 ? 7.699 1.430 -10.176 1.00 91.00 139 GLN A O 1
ATOM 1070 N N . VAL A 1 140 ? 8.779 2.831 -11.558 1.00 90.38 140 VAL A N 1
ATOM 1071 C CA . VAL A 1 140 ? 9.424 1.796 -12.355 1.00 90.38 140 VAL A CA 1
ATOM 1072 C C . VAL A 1 140 ? 10.935 1.951 -12.290 1.00 90.38 140 VAL A C 1
ATOM 1074 O O . VAL A 1 140 ? 11.464 3.058 -12.397 1.00 90.38 140 VAL A O 1
ATOM 1077 N N . ALA A 1 141 ? 11.627 0.827 -12.132 1.00 89.44 141 ALA A N 1
ATOM 1078 C CA . ALA A 1 141 ? 13.069 0.741 -12.289 1.00 89.44 141 ALA A CA 1
ATOM 1079 C C . ALA A 1 141 ? 13.403 0.133 -13.649 1.00 89.44 141 ALA A C 1
ATOM 1081 O O . ALA A 1 141 ? 12.739 -0.805 -14.098 1.00 89.44 141 ALA A O 1
ATOM 1082 N N . MET A 1 142 ? 14.431 0.691 -14.283 1.00 88.06 142 MET A N 1
ATOM 1083 C CA . MET A 1 142 ? 14.888 0.302 -15.612 1.00 88.06 142 MET A CA 1
ATOM 1084 C C . MET A 1 142 ? 16.387 0.024 -15.607 1.00 88.06 142 MET A C 1
ATOM 1086 O O . MET A 1 142 ? 17.152 0.753 -14.970 1.00 88.06 142 MET A O 1
ATOM 1090 N N . ASP A 1 143 ? 16.815 -0.972 -16.376 1.00 85.56 143 ASP A N 1
ATOM 1091 C CA . ASP A 1 143 ? 18.226 -1.312 -16.544 1.00 85.56 143 ASP A CA 1
ATOM 1092 C C . ASP A 1 143 ? 18.611 -1.613 -18.003 1.00 85.56 143 ASP A C 1
ATOM 1094 O O . ASP A 1 143 ? 17.837 -1.399 -18.946 1.00 85.56 143 ASP A O 1
ATOM 1098 N N . GLY A 1 144 ? 19.868 -2.031 -18.178 1.00 86.31 144 GLY A N 1
ATOM 1099 C CA . GLY A 1 144 ? 20.458 -2.376 -19.465 1.00 86.31 144 GLY A CA 1
ATOM 1100 C C . GLY A 1 144 ? 20.310 -1.264 -20.502 1.00 86.31 144 GLY A C 1
ATOM 1101 O O . GLY A 1 144 ? 20.498 -0.082 -20.202 1.00 86.31 144 GLY A O 1
ATOM 1102 N N . ALA A 1 145 ? 19.962 -1.647 -21.730 1.00 86.31 145 ALA A N 1
ATOM 1103 C CA . ALA A 1 145 ? 19.819 -0.733 -22.862 1.00 86.31 145 ALA A CA 1
ATOM 1104 C C . ALA A 1 145 ? 18.692 0.305 -22.696 1.00 86.31 145 ALA A C 1
ATOM 1106 O O . ALA A 1 145 ? 18.653 1.302 -23.420 1.00 86.31 145 ALA A O 1
ATOM 1107 N N . CYS A 1 146 ? 17.770 0.096 -21.754 1.00 84.44 146 CYS A N 1
ATOM 1108 C CA . CYS A 1 146 ? 16.645 0.998 -21.543 1.00 84.44 146 CYS A CA 1
ATOM 1109 C C . CYS A 1 146 ? 16.999 2.183 -20.629 1.00 84.44 146 CYS A C 1
ATOM 1111 O O . CYS A 1 146 ? 16.334 3.217 -20.682 1.00 84.44 146 CYS A O 1
ATOM 1113 N N . ARG A 1 147 ? 18.052 2.067 -19.812 1.00 83.81 147 ARG A N 1
ATOM 1114 C CA . ARG A 1 147 ? 18.423 3.077 -18.814 1.00 83.81 147 ARG A CA 1
ATOM 1115 C C . ARG A 1 147 ? 19.009 4.343 -19.454 1.00 83.81 147 ARG A C 1
ATOM 1117 O O . ARG A 1 147 ? 20.008 4.282 -20.165 1.00 83.81 147 ARG A O 1
ATOM 1124 N N . GLY A 1 148 ? 18.442 5.508 -19.122 1.00 75.94 148 GLY A N 1
ATOM 1125 C CA . GLY A 1 148 ? 18.986 6.824 -19.489 1.00 75.94 148 GLY A CA 1
ATOM 1126 C C . GLY A 1 148 ? 18.789 7.217 -20.956 1.00 75.94 148 GLY A C 1
ATOM 1127 O O . GLY A 1 148 ? 19.387 8.191 -21.412 1.00 75.94 148 GLY A O 1
ATOM 1128 N N . CYS A 1 149 ? 17.966 6.469 -21.698 1.00 82.19 149 CYS A N 1
ATOM 1129 C CA . CYS A 1 149 ? 17.567 6.798 -23.061 1.00 82.19 149 CYS A CA 1
ATOM 1130 C C . CYS A 1 149 ? 16.160 7.427 -23.056 1.00 82.19 149 CYS A C 1
ATOM 1132 O O . CYS A 1 149 ? 15.183 6.706 -22.841 1.00 82.19 149 CYS A O 1
ATOM 1134 N N . PRO A 1 150 ? 16.006 8.726 -23.379 1.00 80.94 150 PRO A N 1
ATOM 1135 C CA . PRO A 1 150 ? 14.702 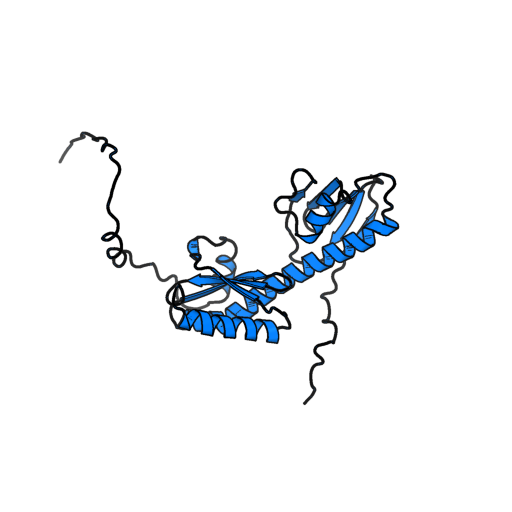9.396 -23.331 1.00 80.94 150 PRO A CA 1
ATOM 1136 C C . PRO A 1 150 ? 13.640 8.784 -24.259 1.00 80.94 150 PRO A C 1
ATOM 1138 O O . PRO A 1 150 ? 12.450 8.790 -23.943 1.00 80.94 150 PRO A O 1
ATOM 1141 N N . ALA A 1 151 ? 14.053 8.245 -25.412 1.00 78.88 151 ALA A N 1
ATOM 1142 C CA . ALA A 1 151 ? 13.141 7.610 -26.365 1.00 78.88 151 ALA A CA 1
ATOM 1143 C C . ALA A 1 151 ? 12.604 6.267 -25.837 1.00 78.88 151 ALA A C 1
ATOM 1145 O O . ALA A 1 151 ? 11.402 5.995 -25.926 1.00 78.88 151 ALA A O 1
ATOM 1146 N N . SER A 1 152 ? 13.481 5.459 -25.233 1.00 83.25 152 SER A N 1
ATOM 1147 C CA . SER A 1 152 ? 13.102 4.203 -24.581 1.00 83.25 152 SER A CA 1
ATOM 1148 C C . SER A 1 152 ? 12.222 4.468 -23.361 1.00 83.25 152 SER A C 1
ATOM 1150 O O . SER A 1 152 ? 11.186 3.830 -23.210 1.00 83.25 152 SER A O 1
ATOM 1152 N N . GLU A 1 153 ? 12.568 5.462 -22.537 1.00 84.38 153 GLU A N 1
ATOM 1153 C CA . GLU A 1 153 ? 11.774 5.861 -21.368 1.00 84.38 153 GLU A CA 1
ATOM 1154 C C . GLU A 1 153 ? 10.352 6.287 -21.740 1.00 84.38 153 GLU A C 1
ATOM 1156 O O . GLU A 1 153 ? 9.404 5.924 -21.048 1.00 84.38 153 GLU A O 1
ATOM 1161 N N . ARG A 1 154 ? 10.174 7.037 -22.835 1.00 87.19 154 ARG A N 1
ATOM 1162 C CA . ARG A 1 154 ? 8.837 7.434 -23.298 1.00 87.19 154 ARG A CA 1
ATOM 1163 C C . ARG A 1 154 ? 8.013 6.236 -23.764 1.00 87.19 154 ARG A C 1
ATOM 1165 O O . ARG A 1 154 ? 6.875 6.086 -23.341 1.00 87.19 154 ARG A O 1
ATOM 1172 N N . THR A 1 155 ? 8.602 5.375 -24.587 1.00 88.62 155 THR A N 1
ATOM 1173 C CA . THR A 1 155 ? 7.911 4.192 -25.124 1.00 88.62 155 THR A CA 1
ATOM 1174 C C . THR A 1 155 ? 7.501 3.236 -24.007 1.00 88.62 155 THR A C 1
ATOM 1176 O O . THR A 1 155 ? 6.362 2.778 -23.959 1.00 88.62 155 THR A O 1
ATOM 1179 N N . LEU A 1 156 ? 8.410 2.974 -23.067 1.00 89.44 156 LEU A N 1
ATOM 1180 C CA . LEU A 1 156 ? 8.148 2.099 -21.929 1.00 89.44 156 LEU A CA 1
ATOM 1181 C C . LEU A 1 156 ? 7.164 2.727 -20.944 1.00 89.44 156 LEU A C 1
ATOM 1183 O O . LEU A 1 156 ? 6.336 2.015 -20.385 1.00 89.44 156 LEU A O 1
ATOM 1187 N N . ARG A 1 157 ? 7.188 4.056 -20.782 1.00 90.12 157 ARG A N 1
ATOM 1188 C CA . ARG A 1 157 ? 6.156 4.769 -20.025 1.00 90.12 157 ARG A CA 1
ATOM 1189 C C . ARG A 1 157 ? 4.769 4.510 -20.593 1.00 90.12 157 ARG A C 1
ATOM 1191 O O . ARG A 1 157 ? 3.870 4.128 -19.847 1.00 90.12 157 ARG A O 1
ATOM 1198 N N . ASP A 1 158 ? 4.608 4.719 -21.893 1.00 91.94 158 ASP A N 1
ATOM 1199 C CA . ASP A 1 158 ? 3.315 4.574 -22.554 1.00 91.94 158 ASP A CA 1
ATOM 1200 C C . ASP A 1 158 ? 2.839 3.111 -22.516 1.00 91.94 158 ASP A C 1
ATOM 1202 O O . ASP A 1 158 ? 1.666 2.860 -22.236 1.00 91.94 158 ASP A O 1
ATOM 1206 N N . GLY A 1 159 ? 3.756 2.152 -22.699 1.00 93.00 159 GLY A N 1
ATOM 1207 C CA . GLY A 1 159 ? 3.486 0.716 -22.570 1.00 93.00 159 GLY A CA 1
ATOM 1208 C C . GLY A 1 159 ? 3.018 0.315 -21.169 1.00 93.00 159 GLY A C 1
ATOM 1209 O O . GLY A 1 159 ? 1.949 -0.273 -21.025 1.00 93.00 159 GLY A O 1
ATOM 1210 N N . VAL A 1 160 ? 3.744 0.724 -20.122 1.00 94.19 160 VAL A N 1
ATOM 1211 C CA . VAL A 1 160 ? 3.363 0.442 -18.727 1.00 94.19 160 VAL A CA 1
ATOM 1212 C C . VAL A 1 160 ? 1.990 1.027 -18.402 1.00 94.19 160 VAL A C 1
ATOM 1214 O O . VAL A 1 160 ? 1.129 0.319 -17.886 1.00 94.19 160 VAL A O 1
ATOM 1217 N N . LEU A 1 161 ? 1.747 2.302 -18.722 1.00 93.75 161 LEU A N 1
ATOM 1218 C CA . LEU A 1 161 ? 0.450 2.932 -18.452 1.00 93.75 161 LEU 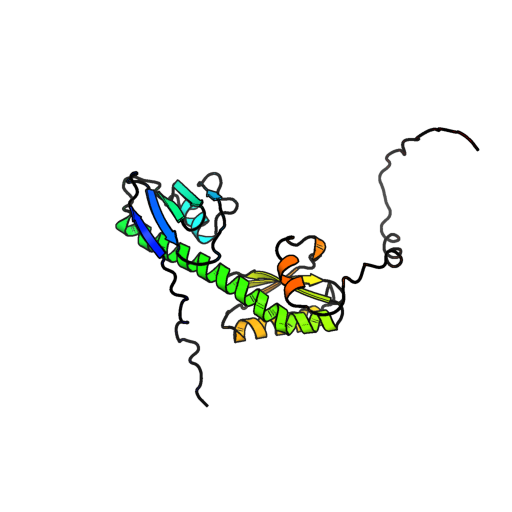A CA 1
ATOM 1219 C C . LEU A 1 161 ? -0.685 2.257 -19.235 1.00 93.75 161 LEU A C 1
ATOM 1221 O O . LEU A 1 161 ? -1.79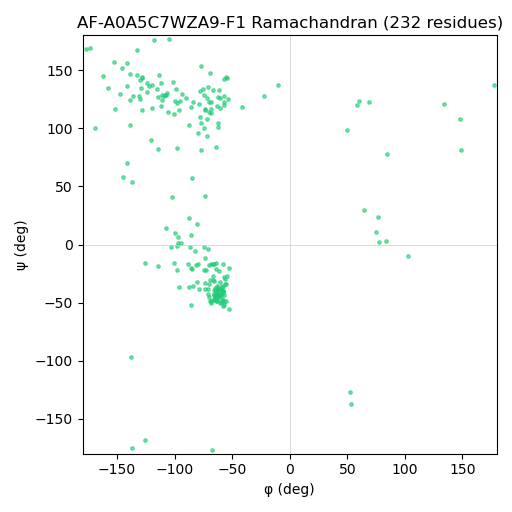7 2.129 -18.724 1.00 93.75 161 LEU A O 1
ATOM 1225 N N . HIS A 1 162 ? -0.418 1.804 -20.461 1.00 93.69 162 HIS A N 1
ATOM 1226 C CA . HIS A 1 162 ? -1.376 1.031 -21.245 1.00 93.69 162 HIS A CA 1
ATOM 1227 C C . HIS A 1 162 ? -1.712 -0.312 -20.578 1.00 93.69 162 HIS A C 1
ATOM 1229 O O . HIS A 1 162 ? -2.892 -0.640 -20.420 1.00 93.69 162 HIS A O 1
ATOM 1235 N N . ASP A 1 163 ? -0.698 -1.064 -20.150 1.00 94.38 163 ASP A N 1
ATOM 1236 C CA . ASP A 1 163 ? -0.869 -2.361 -19.494 1.00 94.38 163 ASP A CA 1
ATOM 1237 C C . ASP A 1 163 ? -1.657 -2.249 -18.183 1.00 94.38 163 ASP A C 1
ATOM 1239 O O . ASP A 1 163 ? -2.579 -3.037 -17.946 1.00 94.38 163 ASP A O 1
ATOM 1243 N N . LEU A 1 164 ? -1.356 -1.235 -17.366 1.00 93.56 164 LEU A N 1
ATOM 1244 C CA . LEU A 1 164 ? -2.050 -0.988 -16.099 1.00 93.56 164 LEU A CA 1
ATOM 1245 C C . LEU A 1 164 ? -3.515 -0.601 -16.313 1.00 93.56 164 LEU A C 1
ATOM 1247 O O . LEU A 1 164 ? -4.401 -1.226 -15.726 1.00 93.56 164 LEU A O 1
ATOM 1251 N N . ARG A 1 165 ? -3.802 0.324 -17.238 1.00 91.44 165 ARG A N 1
ATOM 1252 C CA . ARG A 1 165 ? -5.190 0.696 -17.569 1.00 91.44 165 ARG A CA 1
ATOM 1253 C C . ARG A 1 165 ? -5.995 -0.487 -18.088 1.00 91.44 165 ARG A C 1
ATOM 1255 O O . ARG A 1 165 ? -7.155 -0.646 -17.720 1.00 91.44 165 ARG A O 1
ATOM 1262 N N . ARG A 1 166 ? -5.389 -1.363 -18.895 1.00 90.94 166 ARG A N 1
ATOM 1263 C CA . ARG A 1 166 ? -6.044 -2.590 -19.380 1.00 90.94 166 ARG A CA 1
ATOM 1264 C C . ARG A 1 166 ? -6.349 -3.574 -18.246 1.00 90.94 166 ARG A C 1
ATOM 1266 O O . ARG A 1 166 ? -7.347 -4.288 -18.308 1.00 90.94 166 ARG A O 1
ATOM 1273 N N . ALA A 1 167 ? -5.524 -3.596 -17.201 1.00 86.31 167 ALA A N 1
ATOM 1274 C CA . ALA A 1 167 ? -5.797 -4.331 -15.968 1.00 86.31 167 ALA A CA 1
ATOM 1275 C C . ALA A 1 167 ? -6.881 -3.664 -15.093 1.00 86.31 167 ALA A C 1
ATOM 1277 O O . ALA A 1 167 ? -7.376 -4.285 -14.147 1.00 86.31 167 ALA A O 1
ATOM 1278 N N . GLY A 1 168 ? -7.252 -2.423 -15.412 1.00 88.88 168 GLY A N 1
ATOM 1279 C CA . GLY A 1 168 ? -8.121 -1.548 -14.634 1.00 88.88 168 GLY A CA 1
ATOM 1280 C C . GLY A 1 168 ? -7.388 -0.780 -13.525 1.00 88.88 168 GLY A C 1
ATOM 1281 O O . GLY A 1 168 ? -8.022 -0.077 -12.749 1.00 88.88 168 GLY A O 1
ATOM 1282 N N . ILE A 1 169 ? -6.074 -0.914 -13.395 1.00 88.75 169 ILE A N 1
ATOM 1283 C CA . ILE A 1 169 ? -5.307 -0.155 -12.404 1.00 88.75 169 ILE A CA 1
ATOM 1284 C C . ILE A 1 169 ? -5.143 1.260 -12.965 1.00 88.75 169 ILE A C 1
ATOM 1286 O O . ILE A 1 169 ? -4.409 1.460 -13.936 1.00 88.75 169 ILE A O 1
ATOM 1290 N N . ASP A 1 170 ? -5.900 2.213 -12.419 1.00 85.12 170 ASP A N 1
ATOM 1291 C CA . ASP A 1 170 ? -5.930 3.585 -12.920 1.00 85.12 170 ASP A CA 1
ATOM 1292 C C . ASP A 1 170 ? -4.830 4.413 -12.256 1.00 85.12 170 ASP A C 1
ATOM 1294 O O . ASP A 1 170 ? -4.932 4.800 -11.100 1.00 85.12 170 ASP A O 1
ATOM 1298 N N . VAL A 1 171 ? -3.755 4.650 -13.002 1.00 86.81 171 VAL A N 1
ATOM 1299 C CA . VAL A 1 171 ? -2.643 5.509 -12.594 1.00 86.81 171 VAL A CA 1
ATOM 1300 C C . VAL A 1 171 ? -2.338 6.505 -13.702 1.00 86.81 171 VAL A C 1
ATOM 1302 O O . VAL A 1 171 ? -2.374 6.190 -14.899 1.00 86.81 171 VAL A O 1
ATOM 1305 N N . SER A 1 172 ? -2.022 7.734 -13.302 1.00 80.19 172 SER A N 1
ATOM 1306 C CA . SER A 1 172 ? -1.770 8.843 -14.231 1.00 80.19 172 SER A CA 1
ATOM 1307 C C . SER A 1 172 ? -0.323 9.330 -14.193 1.00 80.19 172 SER A C 1
ATOM 1309 O O . SER A 1 172 ? 0.148 9.935 -15.159 1.00 80.19 172 SER A O 1
ATOM 1311 N N . VAL A 1 173 ? 0.412 9.006 -13.126 1.00 82.44 173 VAL A N 1
ATOM 1312 C CA . VAL A 1 173 ? 1.802 9.412 -12.930 1.00 82.44 173 VAL A CA 1
ATOM 1313 C C . VAL A 1 173 ? 2.723 8.195 -13.029 1.00 82.44 173 VAL A C 1
ATOM 1315 O O . VAL A 1 173 ? 2.527 7.190 -12.355 1.00 82.44 173 VAL A O 1
ATOM 1318 N N . LEU A 1 174 ? 3.770 8.290 -13.854 1.00 84.19 174 LEU A N 1
ATOM 1319 C CA . LEU A 1 174 ? 4.856 7.305 -13.881 1.00 84.19 174 LEU A CA 1
ATOM 1320 C C . LEU A 1 174 ? 6.189 7.968 -13.542 1.00 84.19 174 LEU A C 1
ATOM 1322 O O . LEU A 1 174 ? 6.703 8.794 -14.312 1.00 84.19 174 LEU A O 1
ATOM 1326 N N . GLN A 1 175 ? 6.780 7.519 -12.439 1.00 83.00 175 GLN A N 1
ATOM 1327 C CA . GLN A 1 175 ? 8.128 7.873 -12.021 1.00 83.00 175 GLN A CA 1
ATOM 1328 C C . GLN A 1 175 ? 9.114 6.799 -12.485 1.00 83.00 175 GLN A C 1
ATOM 1330 O O . GLN A 1 175 ? 9.066 5.651 -12.048 1.00 83.00 175 GLN A O 1
ATOM 1335 N N . VAL A 1 176 ? 10.036 7.178 -13.367 1.00 77.81 176 VAL A N 1
ATOM 1336 C CA . VAL A 1 176 ? 11.114 6.295 -13.818 1.00 77.81 176 VAL A CA 1
ATOM 1337 C C . VAL A 1 176 ? 12.350 6.576 -12.980 1.00 77.81 176 VAL A C 1
ATOM 1339 O O . VAL A 1 176 ? 12.824 7.708 -12.918 1.00 77.81 176 VAL A O 1
ATOM 1342 N N . SER A 1 177 ? 12.869 5.543 -12.328 1.00 71.00 177 SER A N 1
ATOM 1343 C CA . SER A 1 177 ? 14.100 5.616 -11.548 1.00 71.00 177 SER A CA 1
ATOM 1344 C C . SER A 1 177 ? 15.184 4.803 -12.244 1.00 71.00 177 SER A C 1
ATOM 1346 O O . SER A 1 177 ? 15.014 3.607 -12.470 1.00 71.00 177 SER A O 1
ATOM 1348 N N . GLY A 1 178 ? 16.328 5.419 -12.544 1.00 61.94 178 GLY A N 1
ATOM 1349 C CA . GLY A 1 178 ? 17.511 4.728 -13.074 1.00 61.94 178 GLY A CA 1
ATOM 1350 C C . GLY A 1 178 ? 18.246 3.884 -12.022 1.00 61.94 178 GLY A C 1
ATOM 1351 O O . GLY A 1 178 ? 19.473 3.948 -11.950 1.00 61.94 178 GLY A O 1
ATOM 1352 N N . MET A 1 179 ? 17.508 3.167 -11.169 1.00 55.34 179 MET A N 1
ATOM 1353 C CA . MET A 1 179 ? 18.063 2.251 -10.172 1.00 55.34 179 MET A CA 1
ATOM 1354 C C . MET A 1 179 ? 18.537 0.967 -10.850 1.00 55.34 179 MET A C 1
ATOM 1356 O O . MET A 1 179 ? 17.818 0.393 -11.665 1.00 55.34 179 MET A O 1
ATOM 1360 N N . SER A 1 180 ? 19.741 0.521 -10.494 1.00 52.94 180 SER A N 1
ATOM 1361 C CA . SER A 1 180 ? 20.274 -0.765 -10.939 1.00 52.94 180 SER A CA 1
ATOM 1362 C C . SER A 1 180 ? 19.448 -1.901 -10.330 1.00 52.94 180 SER A C 1
ATOM 1364 O O . SER A 1 180 ? 19.172 -1.874 -9.131 1.00 52.94 180 SER A O 1
ATOM 1366 N N . LEU A 1 181 ? 19.038 -2.894 -11.127 1.00 53.62 181 LEU A N 1
ATOM 1367 C CA . LEU A 1 181 ? 18.256 -4.031 -10.621 1.00 53.62 181 LEU A CA 1
ATOM 1368 C C . LEU A 1 181 ? 19.046 -4.932 -9.662 1.00 53.62 181 LEU A C 1
ATOM 1370 O O . LEU A 1 181 ? 18.433 -5.631 -8.870 1.00 53.62 181 LEU A O 1
ATOM 1374 N N . CYS A 1 182 ? 20.380 -4.848 -9.639 1.00 46.72 182 CYS A N 1
ATOM 1375 C CA . CYS A 1 182 ? 21.198 -5.565 -8.655 1.00 46.72 182 CYS A CA 1
ATOM 1376 C C . CYS A 1 182 ? 21.002 -5.087 -7.204 1.00 46.72 182 CYS A C 1
ATOM 1378 O O . CYS A 1 182 ? 21.367 -5.805 -6.281 1.00 46.72 182 CYS A O 1
ATOM 1380 N N . ASP A 1 183 ? 20.423 -3.899 -6.992 1.00 41.38 183 ASP A N 1
ATOM 1381 C CA . ASP A 1 183 ? 20.177 -3.338 -5.654 1.00 41.38 183 ASP A CA 1
ATOM 1382 C C . ASP A 1 183 ? 18.738 -3.607 -5.168 1.00 41.38 183 ASP A C 1
ATOM 1384 O O . ASP A 1 183 ? 18.285 -3.069 -4.157 1.00 41.38 183 ASP A O 1
ATOM 1388 N N . ALA A 1 184 ? 17.974 -4.399 -5.923 1.00 44.28 184 ALA A N 1
ATOM 1389 C CA . ALA A 1 184 ? 16.531 -4.462 -5.833 1.00 44.28 184 ALA A CA 1
ATOM 1390 C C . ALA A 1 184 ? 15.989 -5.812 -5.347 1.00 44.28 184 ALA A C 1
ATOM 1392 O O . ALA A 1 184 ? 15.503 -6.600 -6.145 1.00 44.28 184 ALA A O 1
ATOM 1393 N N . ASP A 1 185 ? 15.980 -6.000 -4.029 1.00 45.03 185 ASP A N 1
ATOM 1394 C CA . ASP A 1 185 ? 15.207 -7.016 -3.295 1.00 45.03 185 ASP A CA 1
ATOM 1395 C C . ASP A 1 185 ? 15.324 -8.470 -3.821 1.00 45.03 185 ASP A C 1
ATOM 1397 O O . ASP A 1 185 ? 14.608 -8.918 -4.720 1.00 45.03 185 ASP A O 1
ATOM 1401 N N . GLU A 1 186 ? 16.193 -9.242 -3.165 1.00 42.59 186 GLU A N 1
ATOM 1402 C CA . GLU A 1 186 ? 16.551 -10.648 -3.429 1.00 42.59 186 GLU A CA 1
ATOM 1403 C C . GLU A 1 186 ? 15.335 -11.607 -3.513 1.00 42.59 186 GLU A C 1
ATOM 1405 O O . GLU A 1 186 ? 15.410 -12.680 -4.116 1.00 42.59 186 GLU A O 1
ATOM 1410 N N . ARG A 1 187 ? 14.170 -11.222 -2.962 1.00 42.94 187 ARG A N 1
ATOM 1411 C CA . ARG A 1 187 ? 12.918 -12.004 -3.045 1.00 42.94 187 ARG A CA 1
ATOM 1412 C C . ARG A 1 187 ? 12.240 -11.954 -4.419 1.00 42.94 187 ARG A C 1
ATOM 1414 O O . ARG A 1 187 ? 11.456 -12.850 -4.732 1.00 42.94 187 ARG A O 1
ATOM 1421 N N . TYR A 1 188 ? 12.510 -10.939 -5.244 1.00 41.44 188 TYR A N 1
ATOM 1422 C CA . TYR A 1 188 ? 11.881 -10.807 -6.565 1.00 41.44 188 TYR A CA 1
ATOM 1423 C C . TYR A 1 188 ? 12.606 -11.628 -7.643 1.00 41.44 188 TYR A C 1
ATOM 1425 O O . TYR A 1 188 ? 11.948 -12.241 -8.489 1.00 41.44 188 TYR A O 1
ATOM 1433 N N . GLU A 1 189 ? 13.939 -11.730 -7.571 1.00 40.81 189 GLU A N 1
ATOM 1434 C CA . GLU A 1 189 ? 14.748 -12.512 -8.523 1.00 40.81 189 GLU A CA 1
ATOM 1435 C C . GLU A 1 189 ? 14.327 -13.994 -8.563 1.00 40.81 189 GLU A C 1
ATOM 1437 O O . GLU A 1 189 ? 14.231 -14.594 -9.636 1.00 40.81 189 GLU A O 1
ATOM 1442 N N . GLN A 1 190 ? 13.948 -14.568 -7.416 1.00 38.84 190 GLN A N 1
ATOM 1443 C CA . GLN A 1 190 ? 13.509 -15.967 -7.315 1.00 38.84 190 GLN A CA 1
ATOM 1444 C C . GLN A 1 190 ? 12.187 -16.254 -8.049 1.00 38.84 190 GLN A C 1
ATOM 1446 O O . GLN A 1 190 ? 11.997 -17.355 -8.565 1.00 38.84 190 GLN A O 1
ATOM 1451 N N . THR A 1 191 ? 11.285 -15.272 -8.149 1.00 37.22 191 THR A N 1
ATOM 1452 C CA . THR A 1 191 ? 10.019 -15.430 -8.891 1.00 37.22 191 THR A CA 1
ATOM 1453 C C . THR A 1 191 ? 10.236 -15.260 -10.398 1.00 37.22 191 THR A C 1
ATOM 1455 O O . THR A 1 191 ? 9.577 -15.920 -11.200 1.00 37.22 191 THR A O 1
ATOM 1458 N N . PHE A 1 192 ? 11.196 -14.420 -10.797 1.00 36.44 192 PHE A N 1
ATOM 1459 C CA . PHE A 1 192 ? 11.497 -14.129 -12.201 1.00 36.44 192 PHE A CA 1
ATOM 1460 C C . PHE A 1 192 ? 12.167 -15.316 -12.914 1.00 36.44 192 PHE A C 1
ATOM 1462 O O . PHE A 1 192 ? 11.815 -15.646 -14.047 1.00 36.44 192 PHE A O 1
ATOM 1469 N N . HIS A 1 193 ? 13.056 -16.036 -12.224 1.00 39.84 193 HIS A N 1
ATOM 1470 C CA . HIS A 1 193 ? 13.699 -17.237 -12.767 1.00 39.84 193 HIS A CA 1
ATOM 1471 C C . HIS A 1 193 ? 12.758 -18.444 -12.922 1.00 39.84 193 HIS A C 1
ATOM 1473 O O . HIS A 1 193 ? 13.066 -19.359 -13.681 1.00 39.84 193 HIS A O 1
ATOM 1479 N N . ALA A 1 194 ? 11.600 -18.454 -12.257 1.00 34.59 194 ALA A N 1
ATOM 1480 C CA . ALA A 1 194 ? 10.655 -19.570 -12.325 1.00 34.59 194 ALA A CA 1
ATOM 1481 C C . ALA A 1 194 ? 9.770 -19.567 -13.590 1.00 34.59 194 ALA A C 1
ATOM 1483 O O . ALA A 1 194 ? 9.165 -20.589 -13.909 1.00 34.59 194 ALA A O 1
ATOM 1484 N N . VAL A 1 195 ? 9.676 -18.442 -14.314 1.00 36.56 195 VAL A N 1
ATOM 1485 C CA . VAL A 1 195 ? 8.792 -18.301 -15.494 1.00 36.56 195 VAL A CA 1
ATOM 1486 C C . VAL A 1 195 ? 9.558 -18.437 -16.822 1.00 36.56 195 VAL A C 1
ATOM 1488 O O . VAL A 1 195 ? 8.951 -18.710 -17.854 1.00 36.56 195 VAL A O 1
ATOM 1491 N N . GLY A 1 196 ? 10.890 -18.330 -16.802 1.00 31.84 196 GLY A N 1
ATOM 1492 C CA . GLY A 1 196 ? 11.758 -18.516 -17.967 1.00 31.84 196 GLY A CA 1
ATOM 1493 C C . GLY A 1 196 ? 12.369 -19.914 -18.023 1.00 31.84 196 GLY A C 1
ATOM 1494 O O . GLY A 1 196 ? 13.503 -20.120 -17.602 1.00 31.84 196 GLY A O 1
ATOM 1495 N N . GLY A 1 197 ? 11.633 -20.888 -18.555 1.00 31.56 197 GLY A N 1
ATOM 1496 C CA . GLY A 1 197 ? 12.233 -22.145 -18.994 1.00 31.56 197 GLY A CA 1
ATOM 1497 C C . GLY A 1 197 ? 12.997 -21.927 -20.301 1.00 31.56 197 GLY A C 1
ATOM 1498 O O . GLY A 1 197 ? 12.373 -21.892 -21.356 1.00 31.56 197 GLY A O 1
ATOM 1499 N N . GLY A 1 198 ? 14.325 -21.793 -20.235 1.00 30.91 198 GLY A N 1
ATOM 1500 C CA . GLY A 1 198 ? 15.197 -21.813 -21.415 1.00 30.91 198 GLY A CA 1
ATOM 1501 C C . GLY A 1 198 ? 16.436 -20.926 -21.292 1.00 30.91 198 GLY A C 1
ATOM 1502 O O . GLY A 1 198 ? 16.331 -19.713 -21.397 1.00 30.91 198 GLY A O 1
ATOM 1503 N N . ASP A 1 199 ? 17.581 -21.591 -21.133 1.00 34.41 199 ASP A N 1
ATOM 1504 C CA . ASP A 1 199 ? 18.973 -21.119 -21.148 1.00 34.41 199 ASP A CA 1
ATOM 1505 C C . ASP A 1 199 ? 19.468 -20.219 -19.997 1.00 34.41 199 ASP A C 1
ATOM 1507 O O . ASP A 1 199 ? 18.917 -19.180 -19.652 1.00 34.41 199 ASP A O 1
ATOM 1511 N N . GLY A 1 200 ? 20.534 -20.715 -19.355 1.00 30.97 200 GLY A N 1
ATOM 1512 C CA . GLY A 1 200 ? 21.062 -20.289 -18.059 1.00 30.97 200 GLY A CA 1
ATOM 1513 C C . GLY A 1 200 ? 21.676 -18.882 -17.994 1.00 30.97 200 GLY A C 1
ATOM 1514 O O . GLY A 1 200 ? 21.675 -18.133 -18.968 1.00 30.97 200 GLY A O 1
ATOM 1515 N N . PRO A 1 201 ? 22.231 -18.506 -16.824 1.00 31.53 201 PRO A N 1
ATOM 1516 C CA . PRO A 1 201 ? 22.651 -17.138 -16.557 1.00 31.53 201 PRO A CA 1
ATOM 1517 C C . PRO A 1 201 ? 23.767 -16.708 -17.511 1.00 31.53 201 PRO A C 1
ATOM 1519 O O . PRO A 1 201 ? 24.871 -17.263 -17.500 1.00 31.53 201 PRO A O 1
ATOM 1522 N N . VAL A 1 202 ? 23.494 -15.664 -18.296 1.00 37.16 202 VAL A N 1
ATOM 1523 C CA . VAL A 1 202 ? 24.529 -14.879 -18.970 1.00 37.16 202 VAL A CA 1
ATOM 1524 C C . VAL A 1 202 ? 25.389 -14.251 -17.876 1.00 37.16 202 VAL A C 1
ATOM 1526 O O . VAL A 1 202 ? 24.979 -13.311 -17.197 1.00 37.16 202 VAL A O 1
ATOM 1529 N N . ARG A 1 203 ? 26.587 -14.805 -17.665 1.00 32.69 203 ARG A N 1
ATOM 1530 C CA . ARG A 1 203 ? 27.601 -14.185 -16.809 1.00 32.69 203 ARG A CA 1
ATOM 1531 C C . ARG A 1 203 ? 27.972 -12.819 -17.403 1.00 32.69 203 ARG A C 1
ATOM 1533 O O . ARG A 1 203 ? 28.236 -12.759 -18.605 1.00 32.69 203 ARG A O 1
ATOM 1540 N N . PRO A 1 204 ? 28.040 -11.742 -16.604 1.00 32.47 204 PRO A N 1
ATOM 1541 C CA . PRO A 1 204 ? 28.560 -10.471 -17.089 1.00 32.47 204 PRO A CA 1
ATOM 1542 C C . PRO A 1 204 ? 30.031 -10.636 -17.499 1.00 32.47 204 PRO A C 1
ATOM 1544 O O . PRO A 1 204 ? 30.841 -11.143 -16.724 1.00 32.47 204 PRO A O 1
ATOM 1547 N N . ASP A 1 205 ? 30.353 -10.230 -18.730 1.00 31.16 205 ASP A N 1
ATOM 1548 C CA . ASP A 1 205 ? 31.713 -10.199 -19.277 1.00 31.16 205 ASP A CA 1
ATOM 1549 C C . ASP A 1 205 ? 32.540 -9.110 -18.557 1.00 31.16 205 ASP A C 1
ATOM 1551 O O . ASP A 1 205 ? 32.243 -7.916 -18.699 1.00 31.16 205 ASP A O 1
ATOM 1555 N N . PRO A 1 206 ? 33.574 -9.484 -17.780 1.00 32.66 206 PRO A N 1
ATOM 1556 C CA . PRO A 1 206 ? 34.366 -8.544 -16.996 1.00 32.66 206 PRO A CA 1
ATOM 1557 C C . PRO A 1 206 ? 35.330 -7.691 -17.838 1.00 32.66 206 PRO A C 1
ATOM 1559 O O . PRO A 1 206 ? 36.008 -6.836 -17.277 1.00 32.66 206 PRO A O 1
ATOM 1562 N N . GLN A 1 207 ? 35.416 -7.874 -19.163 1.00 38.62 207 GLN A N 1
ATOM 1563 C CA . GLN A 1 207 ? 36.378 -7.140 -19.998 1.00 38.62 207 GLN A CA 1
ATOM 1564 C C . GLN A 1 207 ? 35.828 -5.869 -20.663 1.00 38.62 207 GLN A C 1
ATOM 1566 O O . GLN A 1 207 ? 36.568 -5.175 -21.362 1.00 38.62 207 GLN A O 1
ATOM 1571 N N . ARG A 1 208 ? 34.558 -5.502 -20.434 1.00 33.34 208 ARG A N 1
ATOM 1572 C CA . ARG A 1 208 ? 33.933 -4.326 -21.076 1.00 33.34 208 ARG A CA 1
ATOM 1573 C C . ARG A 1 208 ? 33.701 -3.115 -20.158 1.00 33.34 208 ARG A C 1
ATOM 1575 O O . ARG A 1 208 ? 32.986 -2.192 -20.547 1.00 33.34 208 ARG A O 1
ATOM 1582 N N . SER A 1 209 ? 34.321 -3.076 -18.973 1.00 35.12 209 SER A N 1
ATOM 1583 C CA . SER A 1 209 ? 34.162 -1.993 -17.979 1.00 35.12 209 SER A CA 1
ATOM 1584 C C . SER A 1 209 ? 35.249 -0.901 -17.968 1.00 35.12 209 SER A C 1
ATOM 1586 O O . SER A 1 209 ? 35.107 0.080 -17.238 1.00 35.12 209 SER A O 1
ATOM 1588 N N . ASP A 1 210 ? 36.286 -0.969 -18.805 1.00 33.22 210 ASP A N 1
ATOM 1589 C CA . ASP A 1 210 ? 37.463 -0.079 -18.683 1.00 33.22 210 ASP A CA 1
ATOM 1590 C C . ASP A 1 210 ? 37.363 1.284 -19.408 1.00 33.22 210 ASP A C 1
ATOM 1592 O O . ASP A 1 210 ? 38.368 1.932 -19.700 1.00 33.22 210 ASP A O 1
ATOM 1596 N N . GLY A 1 211 ? 36.148 1.777 -19.673 1.00 32.12 211 GLY A N 1
ATOM 1597 C CA . GLY A 1 211 ? 35.929 3.042 -20.395 1.00 32.12 211 GLY A CA 1
ATOM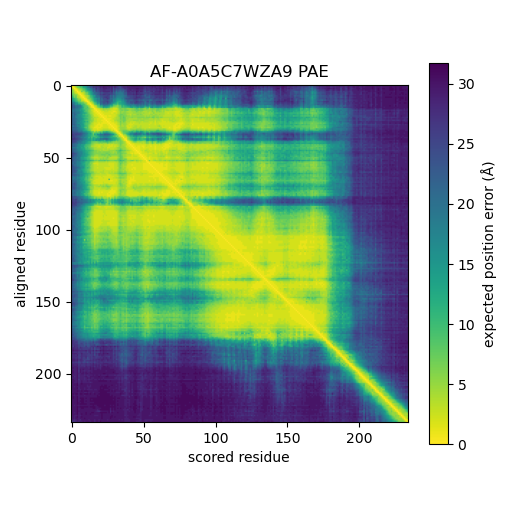 1598 C C . GLY A 1 211 ? 35.659 4.290 -19.541 1.00 32.12 211 GLY A C 1
ATOM 1599 O O . GLY A 1 211 ? 35.856 5.406 -20.016 1.00 32.12 211 GLY A O 1
ATOM 1600 N N . TRP A 1 212 ? 35.207 4.150 -18.289 1.00 33.16 212 TRP A N 1
ATOM 1601 C CA . TRP A 1 212 ? 34.511 5.258 -17.603 1.00 33.16 212 TRP A CA 1
ATOM 1602 C C . TRP A 1 212 ? 35.335 6.032 -16.555 1.00 33.16 212 TRP A C 1
ATOM 1604 O O . TRP A 1 212 ? 34.863 7.038 -16.032 1.00 33.16 212 TRP A O 1
ATOM 1614 N N . ARG A 1 213 ? 36.597 5.652 -16.289 1.00 31.61 213 ARG A N 1
ATOM 1615 C CA . ARG A 1 213 ? 37.494 6.335 -15.320 1.00 31.61 213 ARG A CA 1
ATOM 1616 C C . ARG A 1 213 ? 38.558 7.244 -15.961 1.00 31.61 213 ARG A C 1
ATOM 1618 O O . ARG A 1 213 ? 39.702 7.268 -15.517 1.00 31.61 213 ARG A O 1
ATOM 1625 N N . ARG A 1 214 ? 38.219 8.018 -16.999 1.00 32.62 214 ARG A N 1
ATOM 1626 C CA . ARG A 1 214 ? 39.075 9.128 -17.490 1.00 32.62 214 ARG A CA 1
ATOM 1627 C C . ARG A 1 214 ? 38.275 10.386 -17.826 1.00 32.62 214 ARG A C 1
ATOM 1629 O O . ARG A 1 214 ? 38.360 10.935 -18.917 1.00 32.62 214 ARG A O 1
ATOM 1636 N N . ARG A 1 215 ? 37.480 10.858 -16.875 1.00 34.62 215 ARG A N 1
ATOM 1637 C CA . ARG A 1 215 ? 37.001 12.244 -16.799 1.00 34.62 215 ARG A CA 1
ATOM 1638 C C . ARG A 1 215 ? 36.628 12.445 -15.332 1.00 34.62 215 ARG A C 1
ATOM 1640 O O . ARG A 1 215 ? 36.031 11.537 -14.774 1.00 34.62 215 ARG A O 1
ATOM 1647 N N . TRP A 1 216 ? 37.024 13.555 -14.718 1.00 31.80 216 TRP A N 1
ATOM 1648 C CA . TRP A 1 216 ? 36.979 13.826 -13.265 1.00 31.80 216 TRP A CA 1
ATOM 1649 C C . TRP A 1 216 ? 38.182 13.284 -12.478 1.00 31.80 216 TRP A C 1
ATOM 1651 O O . TRP A 1 216 ? 38.122 12.269 -11.791 1.00 31.80 216 TRP A O 1
ATOM 1661 N N . GLY A 1 217 ? 39.298 14.008 -12.583 1.00 29.06 217 GLY A N 1
ATOM 1662 C CA . GLY A 1 217 ? 40.354 14.013 -11.574 1.00 29.06 217 GLY A CA 1
ATOM 1663 C C . GLY A 1 217 ? 40.408 15.381 -10.891 1.00 29.06 217 GLY A C 1
ATOM 1664 O O . GLY A 1 217 ? 40.286 16.388 -11.586 1.00 29.06 217 GLY A O 1
ATOM 1665 N N . ALA A 1 218 ? 40.597 15.355 -9.565 1.00 28.41 218 ALA A N 1
ATOM 1666 C CA . ALA A 1 218 ? 41.089 16.383 -8.625 1.00 28.41 218 ALA A CA 1
ATOM 1667 C C . ALA A 1 218 ? 40.169 16.426 -7.390 1.00 28.41 218 ALA A C 1
ATOM 1669 O O . ALA A 1 218 ? 38.980 16.664 -7.526 1.00 28.41 218 ALA A O 1
ATOM 1670 N N . GLY A 1 219 ? 40.607 16.203 -6.156 1.00 26.88 219 GLY A N 1
ATOM 1671 C CA . GLY A 1 219 ? 41.925 15.933 -5.596 1.00 26.88 219 GLY A CA 1
ATOM 1672 C C . GLY A 1 219 ? 41.751 15.599 -4.108 1.00 26.88 219 GLY A C 1
ATOM 1673 O O . GLY A 1 219 ? 40.667 15.776 -3.559 1.00 26.88 219 GLY A O 1
ATOM 1674 N N . GLY A 1 220 ? 42.799 15.099 -3.457 1.00 27.70 220 GLY A N 1
ATOM 1675 C CA . GLY A 1 220 ? 42.761 14.854 -2.013 1.00 27.70 220 GLY A CA 1
ATOM 1676 C C . GLY A 1 220 ? 43.615 13.673 -1.585 1.00 27.70 220 GLY A C 1
ATOM 1677 O O . GLY A 1 220 ? 43.127 12.567 -1.406 1.00 27.70 220 GLY A O 1
ATOM 1678 N N . SER A 1 221 ? 44.906 13.954 -1.466 1.00 31.36 221 SER A N 1
ATOM 1679 C CA . SER A 1 221 ? 45.961 13.228 -0.752 1.00 31.36 221 SER A CA 1
ATOM 1680 C C . SER A 1 221 ? 45.526 12.279 0.379 1.00 31.36 221 SER A C 1
ATOM 1682 O O . SER A 1 221 ? 44.920 12.710 1.357 1.00 31.36 221 SER A O 1
ATOM 1684 N N . GLY A 1 222 ? 45.999 11.031 0.312 1.00 27.34 222 GLY A N 1
ATOM 1685 C CA . GLY A 1 222 ? 46.025 10.084 1.429 1.00 27.34 222 GLY A CA 1
ATOM 1686 C C . GLY A 1 222 ? 46.868 8.847 1.092 1.00 27.34 222 GLY A C 1
ATOM 1687 O O . GLY A 1 222 ? 46.425 7.987 0.347 1.00 27.34 222 GLY A O 1
ATOM 1688 N N . HIS A 1 223 ? 48.107 8.835 1.591 1.00 29.50 223 HIS A N 1
ATOM 1689 C CA . HIS A 1 223 ? 49.143 7.784 1.611 1.00 29.50 223 HIS A CA 1
ATOM 1690 C C . HIS A 1 223 ? 48.801 6.331 1.186 1.00 29.50 223 HIS A C 1
ATOM 1692 O O . HIS A 1 223 ? 47.863 5.745 1.723 1.00 29.50 223 HIS A O 1
ATOM 1698 N N . PRO A 1 224 ? 49.667 5.652 0.397 1.00 31.52 224 PRO A N 1
ATOM 1699 C CA . PRO A 1 224 ? 49.661 4.194 0.305 1.00 31.52 224 PRO A CA 1
ATOM 1700 C C . PRO A 1 224 ? 50.480 3.567 1.448 1.00 31.52 224 PRO A C 1
ATOM 1702 O O . PRO A 1 224 ? 51.680 3.822 1.591 1.00 31.52 224 PRO A O 1
ATOM 1705 N N . LEU A 1 225 ? 49.842 2.708 2.247 1.00 30.67 225 LEU A N 1
ATOM 1706 C CA . LEU A 1 225 ? 50.545 1.796 3.146 1.00 30.67 225 LEU A CA 1
ATOM 1707 C C . LEU A 1 225 ? 51.257 0.716 2.320 1.00 30.67 225 LEU A C 1
ATOM 1709 O O . LEU A 1 225 ? 50.638 -0.116 1.661 1.00 30.67 225 LEU A O 1
ATOM 1713 N N . ARG A 1 226 ? 52.589 0.765 2.385 1.00 26.59 226 ARG A N 1
ATOM 1714 C CA . ARG A 1 226 ? 53.535 -0.303 2.047 1.00 26.59 226 ARG A CA 1
ATOM 1715 C C . ARG A 1 226 ? 53.168 -1.576 2.819 1.00 26.59 226 ARG A C 1
ATOM 1717 O O . ARG A 1 226 ? 53.190 -1.550 4.045 1.00 26.59 226 ARG A O 1
ATOM 1724 N N . TRP A 1 227 ? 52.970 -2.691 2.121 1.00 29.72 227 TRP A N 1
ATOM 1725 C CA . TRP A 1 227 ? 53.208 -4.015 2.697 1.00 29.72 227 TRP A CA 1
ATOM 1726 C C . TRP A 1 227 ? 54.499 -4.584 2.112 1.00 29.72 227 TRP A C 1
ATOM 1728 O O . TRP A 1 227 ? 54.635 -4.787 0.908 1.00 29.72 227 TRP A O 1
ATOM 1738 N N . LEU A 1 228 ? 55.474 -4.737 3.005 1.00 33.47 228 LEU A N 1
ATOM 1739 C CA . LEU A 1 228 ? 56.744 -5.413 2.801 1.00 33.47 228 LEU A CA 1
ATOM 1740 C C . LEU A 1 228 ? 56.521 -6.927 2.882 1.00 33.47 228 LEU A C 1
ATOM 1742 O O . LEU A 1 228 ? 55.920 -7.394 3.841 1.00 33.47 228 LEU A O 1
ATOM 1746 N N . GLY A 1 229 ? 57.068 -7.635 1.893 1.00 27.64 229 GLY A N 1
ATOM 1747 C CA . GLY A 1 229 ? 57.829 -8.878 2.034 1.00 27.64 229 GLY A CA 1
ATOM 1748 C C . GLY A 1 229 ? 57.176 -10.089 2.701 1.00 27.64 229 GLY A C 1
ATOM 1749 O O . GLY A 1 229 ? 56.975 -10.113 3.909 1.00 27.64 229 GLY A O 1
ATOM 1750 N N . HIS A 1 230 ? 57.093 -11.182 1.942 1.00 32.12 230 HIS A N 1
ATOM 1751 C CA . HIS A 1 230 ? 57.805 -12.388 2.362 1.00 32.12 230 HIS A CA 1
ATOM 1752 C C . HIS A 1 230 ? 58.194 -13.255 1.157 1.00 32.12 230 HIS A C 1
ATOM 1754 O O . HIS A 1 230 ? 57.339 -13.756 0.430 1.00 32.12 230 HIS A O 1
ATOM 1760 N N . ASP A 1 231 ? 59.507 -13.407 0.978 1.00 41.56 231 ASP A N 1
ATOM 1761 C CA . ASP A 1 231 ? 60.149 -14.512 0.267 1.00 41.56 231 ASP A CA 1
ATOM 1762 C C . ASP A 1 231 ? 59.709 -15.861 0.856 1.00 41.56 231 ASP A C 1
ATOM 1764 O O . ASP A 1 231 ? 59.650 -15.997 2.087 1.00 41.56 231 ASP A O 1
ATOM 1768 N N . ARG A 1 232 ? 59.531 -16.875 -0.002 1.00 37.50 232 ARG A N 1
ATOM 1769 C CA . ARG A 1 232 ? 60.531 -17.949 -0.190 1.00 37.50 232 ARG A CA 1
ATOM 1770 C C . ARG A 1 232 ? 60.078 -19.038 -1.171 1.00 37.50 232 ARG A C 1
ATOM 1772 O O . ARG A 1 232 ? 58.964 -19.531 -1.057 1.00 37.50 232 ARG A O 1
ATOM 1779 N N . ASP A 1 233 ? 61.047 -19.425 -2.008 1.00 42.59 233 ASP A N 1
ATOM 1780 C CA . ASP A 1 233 ? 61.378 -20.768 -2.521 1.00 42.59 233 ASP A CA 1
ATOM 1781 C C . ASP A 1 233 ? 60.288 -21.511 -3.329 1.00 42.59 233 ASP A C 1
ATOM 1783 O O . ASP A 1 233 ? 59.202 -21.781 -2.834 1.00 42.59 233 ASP A O 1
ATOM 1787 N N . ARG A 1 234 ? 60.503 -21.946 -4.576 1.00 40.38 234 ARG A N 1
ATOM 1788 C CA . ARG A 1 234 ? 61.693 -22.523 -5.220 1.00 40.38 234 ARG A CA 1
ATOM 1789 C C . ARG A 1 234 ? 61.530 -22.500 -6.741 1.00 40.38 234 ARG A C 1
ATOM 1791 O O . ARG A 1 234 ? 60.363 -22.560 -7.188 1.00 40.38 234 ARG A O 1
#

Secondary structure (DSSP, 8-state):
--PPPTTSPP-----EEEEEE-SSTTEEEEEEESTT----EEEBTTB-TT--HHHHHHHHTTSEEEEEEETTEEEEEES-TTS-HHHHHHHHHHHHHHHHHHHHHHHHHHHHHIIIIIHHHHHTTEEEEEEEE-SSEEEEEEEETTTT-HHHHHHHHHHHHHHHHHHT----EEEEE---GGGS-HHHHHHHTTT--S-------TTS-TTSSSS-------------------

Radius of gyration: 24.89 Å; Cα contacts (8 Å, |Δi|>4): 280; chains: 1; bounding box: 82×39×56 Å

Nearest PDB structures (foldseek):
  2m5o-assembly1_A  TM=8.499E-01  e=2.805E-03  Homo sapiens
  2z51-assembly1_A-2  TM=5.945E-01  e=4.930E-04  unclassified
  2ffm-assembly1_A  TM=7.380E-01  e=1.316E-02  Staphylococcus aureus subsp. aureus Mu50
  1pqx-assembly1_A  TM=7.724E-01  e=7.487E-02  Staphylococcus aureus subsp. aureus Mu50
  2k1h-assembly1_A  TM=6.351E-01  e=2.505E-02  Staphylococcus epidermidis ATCC 12228

Foldseek 3Di:
DDDDDLPPPPPPPPWPWDWDDDPDNQKIKTFTPDPDPDPQDKDALVRCPPPQDVRNVCRVVQQWGMWGDDPRMIMTGGRDPPNDCVPVVVVVSVVVVVSVVQRVLQVVLQVQCCVWLQVVQVVVQKGKGFQHDDLAETEMEIGGPLAPDPVSVVVSVVRSCVSCVVVVRDYDYYHYDPDDCVVPDPVVVVVVVVVDDDDDDDDDDPPPPPPDPPDDDDDDDDDDDDDDDDDDDD

Sequence (234 aa):
MSQTDPDRPRPRTQLRLHAERTADPDTIRFVIAALGWSPDGRWTPEAPDGCPGKLAQLLEQGRLARIEVRGEQAHLTRCRPGDQWATLAPVCRTVILEEIDAVDDLARARNIVARSTGEVALSHGGGLRIVSLTDDAVQVAMDGACRGCPASERTLRDGVLHDLRRAGIDVSVLQVSGMSLCDADERYEQTFHAVGGGDGPVRPDPQRSDGWRRRWGAGGSGHPLRWLGHDRDR

Mean predicted aligned error: 15.48 Å

Solvent-accessible surface area (backbone atoms only — not comparable to full-atom values): 14298 Å² total; per-residue (Å²): 134,87,80,79,66,88,82,58,80,72,86,67,76,81,63,47,66,49,80,42,84,51,96,50,90,58,32,40,33,35,41,41,66,52,91,83,66,64,77,66,45,73,31,32,60,94,46,41,81,90,44,58,70,71,60,32,51,36,22,70,70,55,57,25,51,33,42,38,33,56,67,53,34,38,38,41,26,49,55,48,98,82,64,53,59,87,67,48,48,62,53,54,49,52,47,53,51,52,57,46,51,51,52,51,49,41,56,50,47,38,55,53,35,44,76,42,55,19,50,54,33,44,77,65,56,16,38,52,45,67,75,50,65,57,83,50,35,36,32,31,34,28,25,65,66,38,42,93,35,72,68,49,48,52,54,51,49,54,40,45,50,50,51,32,46,75,73,63,51,68,54,84,41,78,47,79,42,84,46,61,67,92,80,57,57,81,78,54,59,65,60,59,60,73,75,59,88,75,82,78,85,81,72,82,72,85,85,78,69,89,77,74,89,84,70,92,86,89,85,82,90,79,83,84,83,82,83,80,85,81,88,79,88,133